Protein AF-A0A349N778-F1 (afdb_monomer_lite)

Radius of gyration: 25.89 Å; chains: 1; bounding box: 72×80×76 Å

pLDDT: mean 77.91, std 22.31, range [30.16, 98.62]

Sequence (216 aa):
PLQLATATAIVANKGIVVKPRMLAAIDGEPFQPQDPNPAGNVQIDNPEHWRYIEESMTMVVHRPYSQVFRDYGTAYEAIALADRDMSYKMAGKSGSAQVVSIAQDILQSEDIDVSDLNKDHALFVAYAPAQHPTIEPQIAVAVFVENGQHGSSVAGPVAKAVIDSYLLDILEIDFTALATDPDALLSEGSDRVRQADENSPSFVALNAEHEGHRHD

Foldseek 3Di:
DVVLLQVQVCLLVLQDGADDDPDQDDPPHGDDDPDRCPPDGDDDPDSCVSVVQLVVQLQLQDFDDDPDPPRGRVQPVQHCVVPVPPPATKGKDKDWAFDPDDDVVVPPDPPDPCPQSGQTKTWMKMWDRGPDPPDRTPGIDIFIGRSQRHNNNRRVVVVVVVCCVVCVVVVVPPVVCCVVDVCPCVVVVVVVVVVVVVPDDDDDDDDDDDDDDDDD

Secondary structure (DSSP, 8-state):
-HHHHHHHHHHHTTT------S--EETTEE---S-S-TT-----S-THHHHHHHHHHHHHHH----SSTT-S-TTTTTTTTT-TT-SS--EEEEEEE------GGGTT-TT--TTSTTPPEEEEEEEES-S-SS----EEEEEEETT---IIIIIHHHHHHHHHHHHHHHHHS-HHHHHH-TTHHHHHHHHHHHHHHTTS----------------

Structure (mmCIF, N/CA/C/O backbone):
data_AF-A0A349N778-F1
#
_entry.id   AF-A0A349N778-F1
#
loop_
_atom_site.group_PDB
_atom_site.id
_atom_site.type_symbol
_atom_site.label_atom_id
_atom_site.label_alt_id
_atom_site.label_comp_id
_atom_site.label_asym_id
_atom_site.label_entity_id
_atom_site.label_seq_id
_atom_site.pdbx_PDB_ins_code
_atom_site.Cartn_x
_atom_site.Cartn_y
_atom_site.Cartn_z
_atom_site.occupancy
_atom_site.B_iso_or_equiv
_atom_site.auth_seq_id
_atom_site.auth_comp_id
_atom_site.auth_asym_id
_atom_site.auth_atom_id
_atom_site.pdbx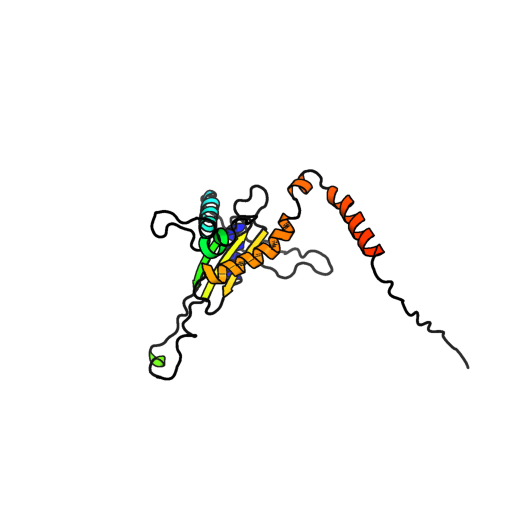_PDB_model_num
ATOM 1 N N . PRO A 1 1 ? 11.185 -4.120 8.788 1.00 88.31 1 PRO A N 1
ATOM 2 C CA . PRO A 1 1 ? 9.857 -4.057 8.114 1.00 88.31 1 PRO A CA 1
ATOM 3 C C . PRO A 1 1 ? 8.703 -3.545 9.005 1.00 88.31 1 PRO A C 1
ATOM 5 O O . PRO A 1 1 ? 7.856 -2.822 8.497 1.00 88.31 1 PRO A O 1
ATOM 8 N N . LEU A 1 2 ? 8.667 -3.843 10.316 1.00 93.81 2 LEU A N 1
ATOM 9 C CA . LEU A 1 2 ? 7.558 -3.429 11.203 1.00 93.81 2 LEU A CA 1
ATOM 10 C C . LEU A 1 2 ? 7.316 -1.907 11.250 1.00 93.81 2 LEU A C 1
ATOM 12 O O . LEU A 1 2 ? 6.174 -1.457 11.203 1.00 93.81 2 LEU A O 1
ATOM 16 N N . GLN A 1 3 ? 8.383 -1.105 11.305 1.00 93.75 3 GLN A N 1
ATOM 17 C CA . GLN A 1 3 ? 8.274 0.361 11.295 1.00 93.75 3 GLN A CA 1
ATOM 18 C C . GLN A 1 3 ? 7.653 0.891 9.995 1.00 93.75 3 GLN A C 1
ATOM 20 O O . GLN A 1 3 ? 6.863 1.826 10.043 1.00 93.75 3 GLN A O 1
ATOM 25 N N . LEU A 1 4 ? 7.957 0.266 8.851 1.00 95.19 4 LEU A N 1
ATOM 26 C CA . LEU A 1 4 ? 7.348 0.620 7.568 1.00 95.19 4 LEU A CA 1
ATOM 27 C C . LEU A 1 4 ? 5.856 0.298 7.570 1.00 95.19 4 LEU A C 1
ATOM 29 O O . LEU A 1 4 ? 5.067 1.179 7.264 1.00 95.19 4 LEU A O 1
ATOM 33 N N . ALA A 1 5 ? 5.469 -0.907 8.001 1.00 95.81 5 ALA A N 1
ATOM 34 C CA . ALA A 1 5 ? 4.056 -1.275 8.118 1.00 95.81 5 ALA A CA 1
ATOM 35 C C . ALA A 1 5 ? 3.298 -0.322 9.057 1.00 95.81 5 ALA A C 1
ATOM 37 O O . ALA A 1 5 ? 2.192 0.108 8.746 1.00 95.81 5 ALA A O 1
ATOM 38 N N . THR A 1 6 ? 3.926 0.077 10.167 1.00 95.25 6 THR A N 1
ATOM 39 C CA . THR A 1 6 ? 3.352 1.050 11.109 1.00 95.25 6 THR A CA 1
ATOM 40 C C . THR A 1 6 ? 3.173 2.420 10.455 1.00 95.25 6 THR A C 1
ATOM 42 O O . THR A 1 6 ? 2.102 3.009 10.554 1.00 95.25 6 THR A O 1
ATOM 45 N N . ALA A 1 7 ? 4.185 2.923 9.744 1.00 95.38 7 ALA A N 1
ATOM 46 C CA . ALA A 1 7 ? 4.085 4.186 9.018 1.00 95.38 7 ALA A CA 1
ATOM 47 C C . ALA A 1 7 ? 2.995 4.137 7.934 1.00 95.38 7 ALA A C 1
ATOM 49 O O . ALA A 1 7 ? 2.227 5.084 7.789 1.00 95.38 7 ALA A O 1
ATOM 50 N N . THR A 1 8 ? 2.882 3.022 7.211 1.00 97.31 8 THR A N 1
ATOM 51 C CA . THR A 1 8 ? 1.827 2.806 6.213 1.00 97.31 8 THR A CA 1
ATOM 52 C C . THR A 1 8 ? 0.441 2.783 6.849 1.00 97.31 8 THR A C 1
ATOM 54 O O . THR A 1 8 ? -0.463 3.415 6.313 1.00 97.31 8 THR A O 1
ATOM 57 N N . ALA A 1 9 ? 0.277 2.145 8.010 1.00 96.62 9 ALA A N 1
ATOM 58 C CA . ALA A 1 9 ? -0.976 2.166 8.763 1.00 96.62 9 ALA A CA 1
ATOM 59 C C . ALA A 1 9 ? -1.344 3.581 9.241 1.00 96.62 9 ALA A C 1
ATOM 61 O O . ALA A 1 9 ? -2.504 3.967 9.170 1.00 96.62 9 ALA A O 1
ATOM 62 N N . ILE A 1 10 ? -0.365 4.385 9.669 1.00 95.50 10 ILE A N 1
ATOM 63 C CA . ILE A 1 10 ? -0.590 5.788 10.055 1.00 95.50 10 ILE A CA 1
ATOM 64 C C . ILE A 1 10 ? -1.066 6.614 8.855 1.00 95.50 10 ILE A C 1
ATOM 66 O O . ILE A 1 10 ? -1.989 7.413 8.994 1.00 95.50 10 ILE A O 1
ATOM 70 N N . VAL A 1 11 ? -0.459 6.420 7.680 1.00 96.38 11 VAL A N 1
ATOM 71 C CA . VAL A 1 11 ? -0.893 7.083 6.439 1.00 96.38 11 VAL A CA 1
ATOM 72 C C . VAL A 1 11 ? -2.314 6.658 6.066 1.00 96.38 11 VAL A C 1
ATOM 74 O O . VAL A 1 11 ? -3.148 7.522 5.806 1.00 96.38 11 VAL A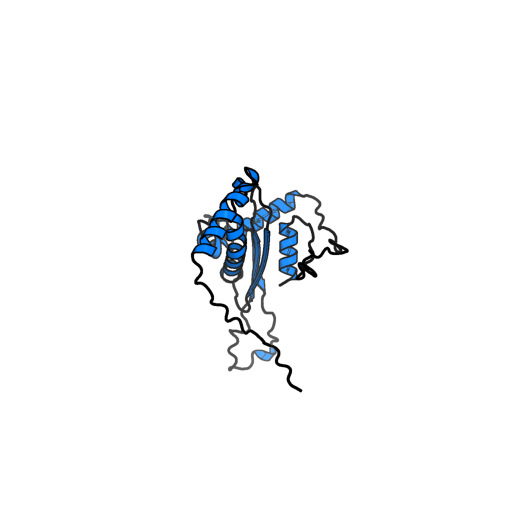 O 1
ATOM 77 N N . ALA A 1 12 ? -2.604 5.355 6.101 1.00 96.94 12 ALA A N 1
ATOM 78 C CA . ALA A 1 12 ? -3.935 4.811 5.837 1.00 96.94 12 ALA A CA 1
ATOM 79 C C . ALA A 1 12 ? -4.990 5.387 6.802 1.00 96.94 12 ALA A C 1
ATOM 81 O O . ALA A 1 12 ? -6.077 5.772 6.384 1.00 96.94 12 ALA A O 1
ATOM 82 N N . ASN A 1 13 ? -4.620 5.553 8.074 1.00 94.69 13 ASN A N 1
ATOM 83 C CA . ASN A 1 13 ? -5.464 6.113 9.128 1.00 94.69 13 ASN A CA 1
ATOM 84 C C . ASN A 1 13 ? -5.380 7.647 9.244 1.00 94.69 13 ASN A C 1
ATOM 86 O O . ASN A 1 13 ? -5.710 8.202 10.295 1.00 94.69 13 ASN A O 1
ATOM 90 N N . LYS A 1 14 ? -4.912 8.348 8.202 1.00 94.75 14 LYS A N 1
ATOM 91 C CA . LYS A 1 14 ? -4.894 9.823 8.124 1.00 94.75 14 LYS A CA 1
ATOM 92 C C . LYS A 1 14 ? -4.237 10.482 9.351 1.00 94.75 14 LYS A C 1
ATOM 94 O O . LYS A 1 14 ? -4.716 11.483 9.881 1.00 94.75 14 LYS A O 1
ATOM 99 N N . GLY A 1 15 ? -3.135 9.894 9.817 1.00 93.25 15 GLY A N 1
ATOM 100 C CA . GLY A 1 15 ? -2.325 10.396 10.927 1.00 93.25 15 GLY A CA 1
ATOM 101 C C . GLY A 1 15 ? -2.667 9.823 12.302 1.00 93.25 15 GLY A C 1
ATOM 102 O O . GLY A 1 15 ? -1.942 10.107 13.259 1.00 93.25 15 GLY A O 1
ATOM 103 N N . ILE A 1 16 ? -3.717 9.002 12.432 1.00 91.75 16 ILE A N 1
ATOM 104 C CA . ILE A 1 16 ? -4.034 8.332 13.700 1.00 91.75 16 ILE A CA 1
ATOM 105 C C . ILE A 1 16 ? -3.011 7.224 13.953 1.00 91.75 16 ILE A C 1
ATOM 107 O O . ILE A 1 16 ? -2.891 6.267 13.184 1.00 91.75 16 ILE A O 1
ATOM 111 N N . VAL A 1 17 ? -2.272 7.353 15.054 1.00 90.25 17 VAL A N 1
ATOM 112 C CA . VAL A 1 17 ? -1.240 6.385 15.422 1.00 90.25 17 VAL A CA 1
ATOM 113 C C . VAL A 1 17 ? -1.862 5.236 16.198 1.00 90.25 17 VAL A C 1
ATOM 115 O O . VAL A 1 17 ? -2.439 5.421 17.265 1.00 90.25 17 VAL A O 1
ATOM 118 N N . VAL A 1 18 ? -1.689 4.025 15.669 1.00 81.94 18 VAL A N 1
ATOM 119 C CA . VAL A 1 18 ? -2.032 2.778 16.354 1.00 81.94 18 VAL A CA 1
ATOM 120 C C . VAL A 1 18 ? -0.741 2.013 16.597 1.00 81.94 18 VAL A C 1
ATOM 122 O O . VAL A 1 18 ? -0.020 1.665 15.661 1.00 81.94 18 VAL A O 1
ATOM 125 N N . LYS A 1 19 ? -0.421 1.754 17.867 1.00 86.50 19 LYS A N 1
ATOM 126 C CA . LYS A 1 19 ? 0.769 0.976 18.218 1.00 86.50 19 LYS A CA 1
ATOM 127 C C . LYS A 1 19 ? 0.579 -0.480 17.763 1.00 86.50 19 LYS A C 1
ATOM 129 O O . LYS A 1 19 ? -0.416 -1.091 18.162 1.00 86.50 19 LYS A O 1
ATOM 134 N N . PRO A 1 20 ? 1.514 -1.066 16.990 1.00 90.19 20 PRO A N 1
ATOM 135 C CA . PRO A 1 20 ? 1.409 -2.462 16.579 1.00 90.19 20 PRO A CA 1
ATOM 136 C C . PRO A 1 20 ? 1.497 -3.387 17.798 1.00 90.19 20 PRO A C 1
ATOM 138 O O . PRO A 1 20 ? 2.333 -3.190 18.686 1.00 90.19 20 PRO A O 1
ATOM 141 N N . ARG A 1 21 ? 0.619 -4.393 17.851 1.00 89.75 21 ARG A N 1
ATOM 142 C CA . ARG A 1 21 ? 0.508 -5.361 18.951 1.00 89.75 21 ARG A CA 1
ATOM 143 C C . ARG A 1 21 ? 0.149 -6.734 18.391 1.00 89.75 21 ARG A C 1
ATOM 145 O O . ARG A 1 21 ? -0.679 -6.821 17.497 1.00 89.75 21 ARG A O 1
ATOM 152 N N . MET A 1 22 ? 0.746 -7.782 18.956 1.00 91.81 22 MET A N 1
ATOM 153 C CA . MET A 1 22 ? 0.381 -9.175 18.655 1.00 91.81 22 MET A CA 1
ATOM 154 C C . MET A 1 22 ? -0.715 -9.705 19.592 1.00 91.81 22 MET A C 1
ATOM 156 O O . MET A 1 22 ? -1.466 -10.598 19.222 1.00 91.81 22 MET A O 1
ATOM 160 N N . LEU A 1 23 ? -0.797 -9.172 20.816 1.00 92.19 23 LEU A N 1
ATOM 161 C CA . LEU A 1 23 ? -1.761 -9.610 21.823 1.00 92.19 23 LEU A CA 1
ATOM 162 C C . LEU A 1 23 ? -3.162 -9.076 21.499 1.00 92.19 23 LEU A C 1
ATOM 164 O O . LEU A 1 23 ? -3.378 -7.864 21.554 1.00 92.19 23 LEU A O 1
ATOM 168 N N . ALA A 1 24 ? -4.092 -9.988 21.211 1.00 90.56 24 ALA A N 1
ATOM 169 C CA . ALA A 1 24 ? -5.497 -9.671 20.959 1.00 90.56 24 ALA A CA 1
ATOM 170 C C . ALA A 1 24 ? -6.362 -9.748 22.230 1.00 90.56 24 ALA A C 1
ATOM 172 O O . ALA A 1 24 ? -7.139 -8.831 22.488 1.00 90.56 24 ALA A O 1
ATOM 173 N N . ALA A 1 25 ? -6.208 -10.803 23.038 1.00 94.12 25 ALA A N 1
ATOM 174 C CA . ALA A 1 25 ? -7.021 -11.051 24.229 1.00 94.12 25 ALA A CA 1
ATOM 175 C C . ALA A 1 25 ? -6.230 -11.775 25.331 1.00 94.12 25 ALA A C 1
ATOM 177 O O . ALA A 1 25 ? -5.269 -12.489 25.039 1.00 94.12 25 ALA A O 1
ATOM 178 N N . ILE A 1 26 ? -6.652 -11.599 26.584 1.00 93.94 26 ILE A N 1
ATOM 179 C CA . ILE A 1 26 ? -6.183 -12.357 27.754 1.00 93.94 26 ILE A CA 1
ATOM 180 C C . ILE A 1 26 ? -7.411 -13.052 28.341 1.00 93.94 26 ILE A C 1
ATOM 182 O O . ILE A 1 26 ? -8.402 -12.387 28.618 1.00 93.94 26 ILE A O 1
ATOM 186 N N . ASP A 1 27 ? -7.363 -14.378 28.484 1.00 93.56 27 ASP A N 1
ATOM 187 C CA . ASP A 1 27 ? -8.473 -15.187 29.014 1.00 93.56 27 ASP A CA 1
ATOM 188 C C . ASP A 1 27 ? -9.820 -14.965 28.292 1.00 93.56 27 ASP A C 1
ATOM 190 O O . ASP A 1 27 ? -10.887 -15.007 28.895 1.00 93.56 27 ASP A O 1
ATOM 194 N N . GLY A 1 28 ? -9.770 -14.724 26.977 1.00 92.50 28 GLY A N 1
ATOM 195 C CA . GLY A 1 28 ? -10.948 -14.457 26.141 1.00 92.50 28 GLY A CA 1
ATOM 196 C C . GLY A 1 28 ? -11.401 -12.993 26.121 1.00 92.50 28 GLY A C 1
ATOM 197 O O . GLY A 1 28 ? -12.178 -12.622 25.245 1.00 92.50 28 GLY A O 1
ATOM 198 N N . GLU A 1 29 ? -10.864 -12.143 26.996 1.00 92.88 29 GLU A N 1
ATOM 199 C CA . GLU A 1 29 ? -11.212 -10.723 27.061 1.00 92.88 29 GLU A CA 1
ATOM 200 C C . GLU A 1 29 ? -10.294 -9.871 26.169 1.00 92.88 29 GLU A C 1
ATOM 202 O O . GLU A 1 29 ? -9.063 -9.957 26.298 1.00 92.88 29 GLU A O 1
ATOM 207 N N . PRO A 1 30 ? -10.844 -9.025 25.272 1.00 92.62 30 PRO A N 1
ATOM 208 C CA . PRO A 1 30 ? -10.052 -8.152 24.412 1.00 92.62 30 PRO A CA 1
ATOM 209 C C . PRO A 1 30 ? -9.084 -7.269 25.202 1.00 92.62 30 PRO A C 1
ATOM 211 O O . PRO A 1 30 ? -9.460 -6.547 26.128 1.00 92.62 30 PRO A O 1
ATOM 214 N N . PHE A 1 31 ? -7.815 -7.282 24.802 1.00 89.81 31 PHE A N 1
ATOM 215 C CA . PHE A 1 31 ? -6.776 -6.537 25.496 1.00 89.81 31 PHE A CA 1
ATOM 216 C C . PHE A 1 31 ? -6.884 -5.028 25.229 1.00 89.81 31 PHE A C 1
ATOM 218 O O . PHE A 1 31 ? -6.574 -4.529 24.137 1.00 89.81 31 PHE A O 1
ATOM 225 N N . GLN A 1 32 ? -7.236 -4.275 26.271 1.00 86.31 32 GLN A N 1
ATOM 226 C CA . GLN A 1 32 ? -7.273 -2.816 26.237 1.00 86.31 32 GLN A CA 1
ATOM 227 C C . GLN A 1 32 ? -5.924 -2.228 26.685 1.00 86.31 32 GLN A C 1
ATOM 229 O O . GLN A 1 32 ? -5.476 -2.486 27.806 1.00 86.31 32 GLN A O 1
ATOM 234 N N . PRO A 1 33 ? -5.236 -1.442 25.836 1.00 82.19 33 PRO A N 1
ATOM 235 C CA . PRO A 1 33 ? -3.983 -0.809 26.220 1.00 82.19 33 PRO A CA 1
ATOM 236 C C . PRO A 1 33 ? -4.256 0.321 27.220 1.00 82.19 33 PRO A C 1
ATOM 238 O O . PRO A 1 33 ? -5.173 1.114 27.026 1.00 82.19 33 PRO A O 1
ATOM 241 N N . GLN A 1 34 ? -3.425 0.432 28.260 1.00 78.81 34 GLN A N 1
ATOM 242 C CA . GLN A 1 34 ? -3.539 1.523 29.239 1.00 78.81 34 GLN A CA 1
ATOM 243 C C . GLN A 1 34 ? -3.298 2.905 28.614 1.00 78.81 34 GLN A C 1
ATOM 245 O O . GLN A 1 34 ? -3.921 3.879 29.022 1.00 78.81 34 GLN A O 1
ATOM 250 N N . ASP A 1 35 ? -2.422 2.970 27.609 1.00 77.06 35 ASP A N 1
ATOM 251 C CA . ASP A 1 35 ? -2.222 4.142 26.762 1.00 77.06 35 ASP A CA 1
ATOM 252 C C . ASP A 1 35 ? -2.368 3.718 25.289 1.00 77.06 35 ASP A C 1
ATOM 254 O O . ASP A 1 35 ? -1.477 3.043 24.750 1.00 77.06 35 ASP A O 1
ATOM 258 N N . PRO A 1 36 ? -3.498 4.040 24.636 1.00 69.81 36 PRO A N 1
ATOM 259 C CA . PRO A 1 36 ? -3.722 3.679 23.244 1.00 69.81 36 PRO A CA 1
ATOM 260 C C . PRO A 1 36 ? -2.858 4.494 22.271 1.00 69.81 36 PRO A C 1
ATOM 262 O O . PRO A 1 36 ? -2.658 4.039 21.145 1.00 69.81 36 PRO A O 1
ATOM 265 N N . ASN A 1 37 ? -2.328 5.659 22.677 1.00 70.88 37 ASN A N 1
ATOM 266 C CA . ASN A 1 37 ? -1.610 6.571 21.785 1.00 70.88 37 ASN A CA 1
ATOM 267 C C . ASN A 1 37 ? -0.428 7.304 22.462 1.00 70.88 37 ASN A C 1
ATOM 269 O O . ASN A 1 37 ? -0.419 8.536 22.537 1.00 70.88 37 ASN A O 1
ATOM 273 N N . PRO A 1 38 ? 0.626 6.581 22.879 1.00 62.75 38 PRO A N 1
ATOM 274 C CA . PRO A 1 38 ? 1.756 7.174 23.598 1.00 62.75 38 PRO A CA 1
ATOM 275 C C . PRO A 1 38 ? 2.611 8.130 22.750 1.00 62.75 38 PRO A C 1
ATOM 277 O O . PRO A 1 38 ? 3.407 8.889 23.295 1.00 62.75 38 PRO A O 1
ATOM 280 N N . ALA A 1 39 ? 2.498 8.072 21.418 1.00 74.56 39 ALA A N 1
ATOM 281 C CA . ALA A 1 39 ? 3.287 8.891 20.495 1.00 74.56 39 ALA A CA 1
ATOM 282 C C . ALA A 1 39 ? 2.549 10.155 20.012 1.00 74.56 39 ALA A C 1
ATOM 284 O O . ALA A 1 39 ? 3.185 11.045 19.450 1.00 74.56 39 ALA A O 1
ATOM 285 N N . GLY A 1 40 ? 1.233 10.242 20.240 1.00 82.69 40 GLY A N 1
ATOM 286 C CA . GLY A 1 40 ? 0.372 11.278 19.676 1.00 82.69 40 GLY A CA 1
ATOM 287 C C . GLY A 1 40 ? 0.081 11.074 18.183 1.00 82.69 40 GLY A C 1
ATOM 288 O O . GLY A 1 40 ? 0.833 10.429 17.455 1.00 82.69 40 GLY A O 1
ATOM 289 N N . ASN A 1 41 ? -1.035 11.636 17.713 1.00 89.44 41 ASN A N 1
ATOM 290 C CA . ASN A 1 41 ? -1.392 11.605 16.291 1.00 89.44 41 ASN A CA 1
ATOM 291 C C . ASN A 1 41 ? -0.511 12.553 15.475 1.00 89.44 41 ASN A C 1
ATOM 293 O O . ASN A 1 41 ? -0.171 13.646 15.932 1.00 89.44 41 ASN A O 1
ATOM 297 N N . VAL A 1 42 ? -0.223 12.166 14.233 1.00 90.19 42 VAL A N 1
ATOM 298 C CA . VAL A 1 42 ? 0.455 13.029 13.264 1.00 90.19 42 VAL A CA 1
ATOM 299 C C . VAL A 1 42 ? -0.492 14.156 12.871 1.00 90.19 42 VAL A C 1
ATOM 301 O O . VAL A 1 42 ? -1.521 13.926 12.238 1.00 90.19 42 VAL A O 1
ATOM 304 N N . GLN A 1 43 ? -0.136 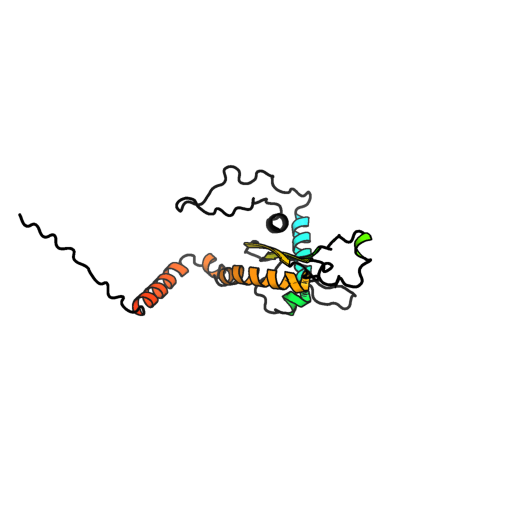15.377 13.259 1.00 89.19 43 GLN A N 1
ATOM 305 C CA . GLN A 1 43 ? -0.846 16.585 12.858 1.00 89.19 43 GLN A CA 1
ATOM 306 C C . GLN A 1 43 ? -0.257 17.112 11.555 1.00 89.19 43 GLN A C 1
ATOM 308 O O . GLN A 1 43 ? 0.962 17.143 11.382 1.00 89.19 43 GLN A O 1
ATOM 313 N N . ILE A 1 44 ? -1.132 17.539 10.653 1.00 89.94 44 ILE A N 1
ATOM 314 C CA . ILE A 1 44 ? -0.750 18.223 9.423 1.00 89.94 44 ILE A CA 1
ATOM 315 C C . ILE A 1 44 ? -1.526 19.531 9.317 1.00 89.94 44 ILE A C 1
ATOM 317 O O . ILE A 1 44 ? -2.690 19.596 9.706 1.00 89.94 44 ILE A O 1
ATOM 321 N N . ASP A 1 45 ? -0.892 20.559 8.758 1.00 91.75 45 ASP A N 1
ATOM 322 C CA . ASP A 1 45 ? -1.490 21.898 8.681 1.00 91.75 45 ASP A CA 1
ATOM 323 C C . ASP A 1 45 ? -2.710 21.953 7.748 1.00 91.75 45 ASP A C 1
ATOM 325 O O . ASP A 1 45 ? -3.608 22.771 7.933 1.00 91.75 45 ASP A O 1
ATOM 329 N N . ASN A 1 46 ? -2.748 21.076 6.738 1.00 93.69 46 ASN A N 1
ATOM 330 C CA . ASN A 1 46 ? -3.829 20.996 5.764 1.00 93.69 46 ASN A CA 1
ATOM 331 C C . ASN A 1 46 ? -4.309 19.544 5.592 1.00 93.69 46 ASN A C 1
ATOM 333 O O . ASN A 1 46 ? -3.600 18.757 4.958 1.00 93.69 46 ASN A O 1
ATOM 337 N N . PRO A 1 47 ? -5.516 19.192 6.077 1.00 90.19 47 PRO A N 1
ATOM 338 C CA . PRO A 1 47 ? -6.095 17.854 5.938 1.00 90.19 47 PRO A CA 1
ATOM 339 C C . PRO A 1 47 ? -6.132 17.314 4.499 1.00 90.19 47 PRO A C 1
ATOM 341 O O . PRO A 1 47 ? -6.038 16.103 4.303 1.00 90.19 47 PRO A O 1
ATOM 344 N N . GLU A 1 48 ? -6.188 18.189 3.487 1.00 94.12 48 GLU A N 1
ATOM 345 C CA . GLU A 1 48 ? -6.159 17.794 2.071 1.00 94.12 48 GLU A CA 1
ATOM 346 C C . GLU A 1 48 ? -4.874 17.057 1.671 1.00 94.12 48 GLU A C 1
ATOM 348 O O . GLU A 1 48 ? -4.879 16.308 0.694 1.00 94.12 48 GLU A O 1
ATOM 353 N N . HIS A 1 49 ? -3.765 17.209 2.407 1.00 96.19 49 HIS A N 1
ATOM 354 C CA . HIS A 1 49 ? -2.550 16.453 2.095 1.00 96.19 49 HIS A CA 1
ATOM 355 C C . HIS A 1 49 ? -2.754 14.943 2.240 1.00 96.19 49 HIS A C 1
ATOM 357 O O . HIS A 1 49 ? -2.157 14.195 1.469 1.00 96.19 49 HIS A O 1
ATOM 363 N N . TRP A 1 50 ? -3.633 14.480 3.137 1.00 95.56 50 TRP A N 1
ATOM 364 C CA . TRP A 1 50 ? -3.967 13.055 3.214 1.00 95.56 50 TRP A CA 1
ATOM 365 C C . TRP A 1 50 ? -4.598 12.553 1.920 1.00 95.56 50 TRP A C 1
ATOM 367 O O . TRP A 1 50 ? -4.195 11.510 1.409 1.00 95.56 50 TRP A O 1
ATOM 377 N N . ARG A 1 51 ? -5.512 13.341 1.341 1.00 95.50 51 ARG A N 1
ATOM 378 C CA . ARG A 1 51 ? -6.142 13.029 0.056 1.00 95.50 51 ARG A CA 1
ATOM 379 C C . ARG A 1 51 ? -5.104 12.953 -1.066 1.00 95.50 51 ARG A C 1
ATOM 381 O O . ARG A 1 51 ? -5.119 12.003 -1.841 1.00 95.50 51 ARG A O 1
ATOM 388 N N . TYR A 1 52 ? -4.171 13.908 -1.131 1.00 96.88 52 TYR A N 1
ATOM 389 C CA . TYR A 1 52 ? -3.096 13.892 -2.132 1.00 96.88 52 TYR A CA 1
ATOM 390 C C . TYR A 1 52 ? -2.148 12.697 -1.972 1.00 96.88 52 TYR A C 1
ATOM 392 O O . TYR A 1 52 ? -1.712 12.128 -2.975 1.00 96.88 52 TYR A O 1
ATOM 400 N N . ILE A 1 53 ? -1.821 12.310 -0.736 1.00 97.00 53 ILE A N 1
ATOM 401 C CA . ILE A 1 53 ? -0.977 11.142 -0.456 1.00 97.00 53 ILE A CA 1
ATOM 402 C C . ILE A 1 53 ? -1.688 9.863 -0.904 1.00 97.00 53 ILE A C 1
ATOM 404 O O . ILE A 1 53 ? -1.103 9.085 -1.657 1.00 97.00 53 ILE A O 1
ATOM 408 N N . GLU A 1 54 ? -2.948 9.674 -0.503 1.00 98.00 54 GLU A N 1
ATOM 409 C CA . GLU A 1 54 ? -3.759 8.521 -0.903 1.00 98.00 54 GLU A CA 1
ATOM 410 C C . GLU A 1 54 ? -3.887 8.427 -2.425 1.00 98.00 54 GLU A C 1
ATOM 412 O O . GLU A 1 54 ? -3.654 7.366 -3.006 1.00 98.00 54 GLU A O 1
ATOM 417 N N . GLU A 1 55 ? -4.204 9.539 -3.090 1.00 98.12 55 GLU A N 1
ATOM 418 C CA . GLU A 1 55 ? -4.308 9.606 -4.546 1.00 98.12 55 GLU A CA 1
ATOM 419 C C . GLU A 1 55 ? -2.977 9.237 -5.215 1.00 98.12 55 GLU A C 1
ATOM 421 O O . GLU A 1 55 ? -2.940 8.383 -6.102 1.00 98.12 55 GLU A O 1
ATOM 426 N N . SER A 1 56 ? -1.865 9.804 -4.742 1.00 97.88 56 SER A N 1
ATOM 427 C CA . SER A 1 56 ? -0.530 9.538 -5.288 1.00 97.88 56 SER A CA 1
ATOM 428 C C . SER A 1 56 ? -0.115 8.077 -5.119 1.00 97.88 56 SER A C 1
ATOM 430 O O . SER A 1 56 ? 0.392 7.464 -6.058 1.00 97.88 56 SER A O 1
ATOM 432 N N . MET A 1 57 ? -0.356 7.493 -3.945 1.00 98.50 57 MET A N 1
ATOM 433 C CA . MET A 1 57 ? -0.069 6.082 -3.679 1.00 98.50 57 MET A CA 1
ATOM 434 C C . MET A 1 57 ? -1.002 5.148 -4.458 1.00 98.50 57 MET A C 1
ATOM 436 O O . MET A 1 57 ? -0.575 4.095 -4.924 1.00 98.50 57 MET A O 1
ATOM 440 N N . THR A 1 58 ? -2.263 5.528 -4.660 1.00 98.56 58 THR A N 1
ATOM 441 C CA . THR A 1 58 ? -3.195 4.773 -5.511 1.00 98.56 58 THR A CA 1
ATOM 442 C C . THR A 1 58 ? -2.731 4.798 -6.967 1.00 98.56 58 THR A C 1
ATOM 444 O O . THR A 1 58 ? -2.722 3.764 -7.635 1.00 98.56 58 THR A O 1
ATOM 447 N N . MET A 1 59 ? -2.252 5.945 -7.460 1.00 98.25 59 MET A N 1
ATOM 448 C CA . MET A 1 59 ? -1.713 6.073 -8.818 1.00 98.25 59 MET A CA 1
ATOM 449 C C . MET A 1 59 ? -0.476 5.205 -9.064 1.00 98.25 59 MET A C 1
ATOM 451 O O . MET A 1 59 ? -0.292 4.740 -10.185 1.00 98.25 59 MET A O 1
ATOM 455 N N . VAL A 1 60 ? 0.349 4.922 -8.051 1.00 98.12 60 VAL A N 1
ATOM 456 C CA . VAL A 1 60 ? 1.473 3.976 -8.194 1.00 98.12 60 VAL A CA 1
ATOM 457 C C . VAL A 1 60 ? 0.996 2.605 -8.680 1.00 98.12 60 VAL A C 1
ATOM 459 O O . VAL A 1 60 ? 1.704 1.956 -9.451 1.00 98.12 60 VAL A O 1
ATOM 462 N N . VAL A 1 61 ? -0.190 2.179 -8.248 1.00 98.38 61 VAL A N 1
ATOM 463 C CA . VAL A 1 61 ? -0.757 0.865 -8.564 1.00 98.38 61 VAL A CA 1
ATOM 464 C C . VAL A 1 61 ? -1.709 0.923 -9.754 1.00 98.38 61 VAL A C 1
ATOM 466 O O . VAL A 1 61 ? -1.721 0.004 -10.557 1.00 98.38 61 VAL A O 1
ATOM 469 N N . HIS A 1 62 ? -2.491 1.992 -9.896 1.00 98.00 62 HIS A N 1
ATOM 470 C CA . HIS A 1 62 ? -3.640 2.008 -10.812 1.00 98.00 62 HIS A CA 1
ATOM 471 C C . HIS A 1 62 ? -3.475 2.910 -12.032 1.00 98.00 62 HIS A C 1
ATOM 473 O O . HIS A 1 62 ? -4.325 2.887 -12.918 1.00 98.00 62 HIS A O 1
ATOM 479 N N . ARG A 1 63 ? -2.415 3.724 -12.111 1.00 97.62 63 ARG A N 1
ATOM 480 C CA . ARG A 1 63 ? -2.249 4.654 -13.233 1.00 97.62 63 ARG A CA 1
ATOM 481 C C . ARG A 1 63 ? -1.772 3.914 -14.492 1.00 97.62 63 ARG A C 1
ATOM 483 O O . ARG A 1 63 ? -0.639 3.427 -14.486 1.00 97.62 63 ARG A O 1
ATOM 490 N N . PRO A 1 64 ? -2.578 3.871 -15.569 1.00 97.25 64 PRO A N 1
ATOM 491 C CA . PRO A 1 64 ? -2.227 3.147 -16.783 1.00 97.25 64 PRO A CA 1
ATOM 492 C C . PRO A 1 64 ? -1.130 3.851 -17.582 1.00 97.25 64 PRO A C 1
ATOM 494 O O . PRO A 1 64 ? -0.799 5.009 -17.322 1.00 97.25 64 PRO A O 1
ATOM 497 N N . TYR A 1 65 ? -0.597 3.160 -18.591 1.00 96.44 65 TYR A N 1
ATOM 498 C CA . TYR A 1 65 ? 0.295 3.774 -19.572 1.00 96.44 65 TYR A CA 1
ATOM 499 C C . TYR A 1 65 ? -0.376 4.946 -20.289 1.00 96.44 65 TYR A C 1
ATOM 501 O O . TYR A 1 65 ? -1.546 4.878 -20.671 1.00 96.44 65 TYR A O 1
ATOM 509 N N . SER A 1 66 ? 0.402 5.999 -20.519 1.00 95.38 66 SER A N 1
ATOM 510 C CA . SER A 1 66 ? 0.014 7.140 -21.340 1.00 95.38 66 SER A CA 1
ATOM 511 C C . SER A 1 66 ? 1.011 7.331 -22.490 1.00 95.38 66 SER A C 1
ATOM 513 O O . SER A 1 66 ? 2.013 6.623 -22.602 1.00 95.38 66 SER A O 1
ATOM 515 N N . GLN A 1 67 ? 0.727 8.283 -23.381 1.00 94.50 67 GLN A N 1
ATOM 516 C CA . GLN A 1 67 ? 1.643 8.650 -24.468 1.00 94.50 67 GLN A CA 1
ATOM 517 C C . GLN A 1 67 ? 2.853 9.459 -23.969 1.00 94.50 67 GLN A C 1
ATOM 519 O O . GLN A 1 67 ? 3.788 9.707 -24.729 1.00 94.50 67 GLN A O 1
ATOM 524 N N . VAL A 1 68 ? 2.841 9.886 -22.704 1.00 94.50 68 VAL A N 1
ATOM 525 C CA . VAL A 1 68 ? 3.931 10.634 -22.083 1.00 94.50 68 VAL A CA 1
ATOM 526 C C . VAL A 1 68 ? 4.942 9.649 -21.488 1.00 94.50 68 VAL A C 1
ATOM 528 O O . VAL A 1 68 ? 4.598 8.658 -20.844 1.00 94.50 68 VAL A O 1
ATOM 531 N N . PHE A 1 69 ? 6.228 9.904 -21.721 1.00 88.75 69 PHE A N 1
ATOM 532 C CA . PHE A 1 69 ? 7.301 9.032 -21.248 1.00 88.75 69 PHE A CA 1
ATOM 533 C C . PHE A 1 69 ? 7.301 8.912 -19.715 1.00 88.75 69 PHE A C 1
ATOM 535 O O . PHE A 1 69 ? 7.305 9.923 -19.016 1.00 88.75 69 PHE A O 1
ATOM 542 N N . ARG A 1 70 ? 7.349 7.668 -19.204 1.00 84.44 70 ARG A N 1
ATOM 543 C CA . ARG A 1 70 ? 7.334 7.328 -17.761 1.00 84.44 70 ARG A CA 1
ATOM 544 C C . ARG A 1 70 ? 6.116 7.842 -16.989 1.00 84.44 70 ARG A C 1
ATOM 546 O O . ARG A 1 70 ? 6.166 8.014 -15.774 1.00 84.44 70 ARG A O 1
ATOM 553 N N . ASP A 1 71 ? 5.010 8.036 -17.689 1.00 92.50 71 ASP A N 1
ATOM 554 C CA . ASP A 1 71 ? 3.790 8.599 -17.133 1.00 92.50 71 ASP A CA 1
ATOM 555 C C . ASP A 1 71 ? 2.766 7.509 -16.781 1.00 92.50 71 ASP A C 1
ATOM 557 O O . ASP A 1 71 ? 1.684 7.427 -17.352 1.00 92.50 71 ASP A O 1
ATOM 561 N N . TYR A 1 72 ? 3.149 6.620 -15.865 1.00 94.94 72 TYR A N 1
ATOM 562 C CA . TYR A 1 72 ? 2.335 5.489 -15.415 1.00 94.94 72 TYR A CA 1
ATOM 563 C C . TYR A 1 72 ? 2.720 5.067 -13.994 1.00 94.94 72 TYR A C 1
ATOM 565 O O . TYR A 1 72 ? 3.740 5.500 -13.453 1.00 94.94 72 TYR A O 1
ATOM 573 N N . GLY A 1 73 ? 1.887 4.239 -13.368 1.00 97.12 73 GLY A N 1
ATOM 574 C CA . GLY A 1 73 ? 2.135 3.720 -12.029 1.00 97.12 73 GLY A CA 1
ATOM 575 C C . GLY A 1 73 ? 3.261 2.692 -12.039 1.00 97.12 73 GLY A C 1
ATOM 576 O O . GLY A 1 73 ? 3.226 1.739 -12.812 1.00 97.12 73 GLY A O 1
ATOM 577 N N . THR A 1 74 ? 4.261 2.829 -11.166 1.00 96.31 74 THR A N 1
ATOM 578 C CA . THR A 1 74 ? 5.407 1.902 -11.159 1.00 96.31 74 THR A CA 1
ATOM 579 C C . THR A 1 74 ? 5.025 0.458 -10.842 1.00 96.31 74 THR A C 1
ATOM 581 O O . THR A 1 74 ? 5.825 -0.427 -11.125 1.00 96.31 74 THR A O 1
ATOM 584 N N . ALA A 1 75 ? 3.866 0.208 -10.230 1.00 97.06 75 ALA A N 1
ATOM 585 C CA . ALA A 1 75 ? 3.330 -1.124 -9.949 1.00 97.06 75 ALA A CA 1
ATOM 586 C C . ALA A 1 75 ? 2.128 -1.492 -10.834 1.00 97.06 75 ALA A C 1
ATOM 588 O O . ALA A 1 75 ? 1.585 -2.582 -10.682 1.00 97.06 75 ALA A O 1
ATOM 589 N N . TYR A 1 76 ? 1.741 -0.620 -11.772 1.00 97.69 76 TYR A N 1
ATOM 590 C CA . TYR A 1 76 ? 0.590 -0.828 -12.649 1.00 97.69 76 TYR A CA 1
ATOM 591 C C . TYR A 1 76 ? 0.659 -2.151 -13.403 1.00 97.69 76 TYR A C 1
ATOM 593 O O . TYR A 1 76 ? -0.268 -2.950 -13.327 1.00 97.69 76 TYR A O 1
ATOM 601 N N . GLU A 1 77 ? 1.782 -2.411 -14.068 1.00 96.69 77 GLU A N 1
ATOM 602 C CA . GLU A 1 77 ? 1.966 -3.613 -14.882 1.00 96.69 77 GLU A CA 1
ATOM 603 C C . GLU A 1 77 ? 1.841 -4.906 -14.066 1.00 96.69 77 GLU A C 1
ATOM 605 O O . GLU A 1 77 ? 1.162 -5.841 -14.475 1.00 96.69 77 GLU A O 1
ATOM 610 N N . ALA A 1 78 ? 2.467 -4.935 -12.888 1.00 96.94 78 ALA A N 1
ATOM 611 C CA . ALA A 1 78 ? 2.549 -6.125 -12.049 1.00 96.94 78 ALA A CA 1
ATOM 612 C C . ALA A 1 78 ? 1.293 -6.375 -11.198 1.00 96.94 78 ALA A C 1
ATOM 614 O O . ALA A 1 78 ? 1.150 -7.463 -10.648 1.00 96.94 78 ALA A O 1
ATOM 615 N N . ILE A 1 79 ? 0.420 -5.371 -11.047 1.00 97.75 79 ILE A N 1
ATOM 616 C CA . ILE A 1 79 ? -0.762 -5.436 -10.180 1.00 97.75 79 ILE A CA 1
ATOM 617 C C . ILE A 1 79 ? -2.036 -5.169 -10.988 1.00 97.75 79 ILE A C 1
ATOM 619 O O . ILE A 1 79 ? -2.695 -6.118 -11.394 1.00 97.75 79 ILE A O 1
ATOM 623 N N . ALA A 1 80 ? -2.382 -3.907 -11.257 1.00 97.31 80 ALA A N 1
ATOM 624 C CA . ALA A 1 80 ? -3.694 -3.559 -11.816 1.00 97.31 80 ALA A CA 1
ATOM 625 C C . ALA A 1 80 ? -3.867 -3.974 -13.288 1.00 97.31 80 ALA A C 1
ATOM 627 O O . ALA A 1 80 ? -4.981 -4.190 -13.754 1.00 97.31 80 ALA A O 1
ATOM 628 N N . LEU A 1 81 ? -2.777 -4.075 -14.052 1.00 97.31 81 LEU A N 1
ATOM 629 C CA . LEU A 1 81 ? -2.829 -4.608 -15.413 1.00 97.31 81 LEU A CA 1
ATOM 630 C C . LEU A 1 81 ? -2.908 -6.139 -15.423 1.00 97.31 81 LEU A C 1
ATOM 632 O O . LEU A 1 81 ? -3.561 -6.693 -16.310 1.00 97.31 81 LEU A O 1
ATOM 636 N N . ALA A 1 82 ? -2.233 -6.792 -14.470 1.00 97.19 82 ALA A N 1
ATOM 637 C CA . ALA A 1 82 ? -2.224 -8.244 -14.305 1.00 97.19 82 ALA A CA 1
ATOM 638 C C . ALA A 1 82 ? -3.565 -8.777 -13.774 1.00 97.19 82 ALA A C 1
ATOM 640 O O . ALA A 1 82 ? -3.966 -9.878 -14.141 1.00 97.19 82 ALA A O 1
ATOM 641 N N . ASP A 1 83 ? -4.269 -7.978 -12.972 1.00 95.50 83 ASP A N 1
ATOM 642 C CA . ASP A 1 83 ? -5.608 -8.253 -12.458 1.00 95.50 83 ASP A CA 1
ATOM 643 C C . ASP A 1 83 ? -6.527 -7.052 -12.726 1.00 95.50 83 ASP A C 1
ATOM 645 O O . ASP A 1 83 ? -6.622 -6.109 -11.938 1.00 95.50 83 ASP A O 1
ATOM 649 N N . ARG A 1 84 ? -7.173 -7.067 -13.895 1.00 90.38 84 ARG A N 1
ATOM 650 C CA . ARG A 1 84 ? -8.023 -5.959 -14.362 1.00 90.38 84 ARG A CA 1
ATOM 651 C C . ARG A 1 84 ? -9.368 -5.883 -13.649 1.00 90.38 84 ARG A C 1
ATOM 653 O O . ARG A 1 84 ? -9.998 -4.828 -13.694 1.00 90.38 84 ARG A O 1
ATOM 660 N N . ASP A 1 85 ? -9.774 -6.975 -13.011 1.00 89.19 85 ASP A N 1
ATOM 661 C CA . ASP A 1 85 ? -11.073 -7.128 -12.360 1.00 89.19 85 ASP A CA 1
ATOM 662 C C . ASP A 1 85 ? -10.955 -7.009 -10.828 1.00 89.19 85 ASP A C 1
ATOM 664 O O . ASP A 1 85 ? -11.862 -7.413 -10.100 1.00 89.19 85 ASP A O 1
ATOM 668 N N . MET A 1 86 ? -9.850 -6.425 -10.330 1.00 90.06 86 MET A N 1
ATOM 669 C CA . MET A 1 86 ? -9.623 -6.157 -8.905 1.00 90.06 86 MET A CA 1
ATOM 670 C C . MET A 1 86 ? -10.859 -5.529 -8.246 1.00 90.06 86 MET A C 1
ATOM 672 O O . MET A 1 86 ? -11.267 -4.415 -8.581 1.00 90.06 86 MET A O 1
ATOM 676 N N . SER A 1 87 ? -11.410 -6.214 -7.240 1.00 90.88 87 SER A N 1
ATOM 677 C CA . SER A 1 87 ? -12.652 -5.817 -6.557 1.00 90.88 87 SER A CA 1
ATOM 678 C C . SER A 1 87 ? -12.511 -4.577 -5.664 1.00 90.88 87 SER A C 1
ATOM 680 O O . SER A 1 87 ? -13.502 -4.022 -5.201 1.00 90.88 87 SER A O 1
ATOM 682 N N . TYR A 1 88 ? -11.282 -4.129 -5.411 1.00 94.31 88 TYR A N 1
ATOM 683 C CA . TYR A 1 88 ? -10.972 -2.963 -4.591 1.00 94.31 88 TYR A CA 1
ATOM 684 C C . TYR A 1 88 ? -9.760 -2.217 -5.157 1.00 94.31 88 TYR A C 1
ATOM 686 O O . TYR A 1 88 ? -8.916 -2.782 -5.852 1.00 94.31 88 TYR A O 1
ATOM 694 N N . LYS A 1 89 ? -9.627 -0.929 -4.821 1.00 97.06 89 LYS A N 1
ATOM 695 C CA . LYS A 1 89 ? -8.381 -0.191 -5.058 1.00 97.06 89 LYS A CA 1
ATOM 696 C C . LYS A 1 89 ? -7.441 -0.358 -3.876 1.00 97.06 89 LYS A C 1
ATOM 698 O O . LYS A 1 89 ? -7.868 -0.412 -2.727 1.00 97.06 89 LYS A O 1
ATOM 703 N N . MET A 1 90 ? -6.147 -0.354 -4.160 1.00 98.00 90 MET A N 1
ATOM 704 C CA . MET A 1 90 ? -5.093 -0.334 -3.151 1.00 98.00 90 MET A CA 1
ATOM 705 C C . MET A 1 90 ? -4.160 0.841 -3.409 1.00 98.00 90 MET A C 1
ATOM 707 O O . MET A 1 90 ? -3.889 1.195 -4.560 1.00 98.00 90 MET A O 1
ATOM 711 N N . ALA A 1 91 ? -3.655 1.418 -2.330 1.00 98.62 91 ALA A N 1
ATOM 712 C CA . ALA A 1 91 ? -2.635 2.447 -2.353 1.00 98.62 91 ALA A CA 1
ATOM 713 C C . ALA A 1 91 ? -1.295 1.797 -2.018 1.00 98.62 91 ALA A C 1
ATOM 715 O O . ALA A 1 91 ? -1.202 1.035 -1.057 1.00 98.62 91 ALA A O 1
ATOM 716 N N . GLY A 1 92 ? -0.249 2.079 -2.793 1.00 98.00 92 GLY A N 1
ATOM 717 C CA . GLY A 1 92 ? 1.052 1.460 -2.577 1.00 98.00 92 GLY A CA 1
ATOM 718 C C . GLY A 1 92 ? 2.232 2.337 -2.955 1.00 98.00 92 GLY A C 1
ATOM 719 O O . GLY A 1 92 ? 2.101 3.376 -3.599 1.00 98.00 92 GLY A O 1
ATOM 720 N N . LYS A 1 93 ? 3.423 1.908 -2.544 1.00 97.50 93 LYS A N 1
ATOM 721 C CA . LYS A 1 93 ? 4.681 2.522 -2.957 1.00 97.50 93 LYS A CA 1
ATOM 722 C C . LYS A 1 93 ? 5.782 1.476 -3.034 1.00 97.50 93 LYS A C 1
ATOM 724 O O . LYS A 1 93 ? 6.031 0.749 -2.075 1.00 97.50 93 LYS A O 1
ATOM 729 N N . SER A 1 94 ? 6.485 1.458 -4.164 1.00 91.81 94 SER A N 1
ATOM 730 C CA . SER A 1 94 ? 7.698 0.661 -4.322 1.00 91.81 94 SER A CA 1
ATOM 731 C C . SER A 1 94 ? 8.926 1.365 -3.746 1.00 91.81 94 SER A C 1
ATOM 733 O O . SER A 1 94 ? 9.051 2.595 -3.809 1.00 91.81 94 SER A O 1
ATOM 735 N N . GLY A 1 95 ? 9.842 0.567 -3.213 1.00 81.50 95 GLY A N 1
ATOM 736 C CA . GLY A 1 95 ? 11.199 0.951 -2.855 1.00 81.50 95 GLY A CA 1
ATOM 737 C C . GLY A 1 95 ? 12.199 -0.099 -3.338 1.00 81.50 95 GLY A C 1
ATOM 738 O O . GLY A 1 95 ? 11.847 -1.257 -3.562 1.00 81.50 95 GLY A O 1
ATOM 739 N N . SER A 1 96 ? 13.449 0.318 -3.487 1.00 68.88 96 SER A N 1
ATOM 740 C CA . SER A 1 96 ? 14.608 -0.559 -3.644 1.00 68.88 96 SER A CA 1
ATOM 741 C C . SER A 1 96 ? 15.565 -0.233 -2.501 1.00 68.88 96 SER A C 1
ATOM 743 O O . SER A 1 96 ? 15.908 0.934 -2.303 1.00 68.88 96 SER A O 1
ATOM 745 N N . ALA A 1 97 ? 15.946 -1.227 -1.700 1.00 59.81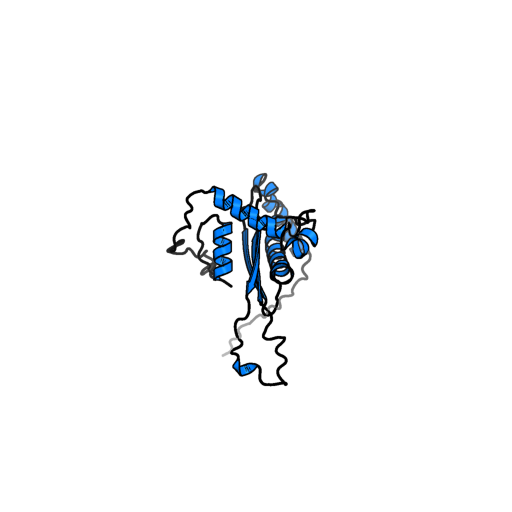 97 ALA A N 1
ATOM 746 C CA . ALA A 1 97 ? 16.984 -1.036 -0.691 1.00 59.81 97 ALA A CA 1
ATOM 747 C C . ALA A 1 97 ? 18.302 -1.528 -1.285 1.00 59.81 97 ALA A C 1
ATOM 749 O O . ALA A 1 97 ? 18.494 -2.730 -1.454 1.00 59.81 97 ALA A O 1
ATOM 750 N N . GLN A 1 98 ? 19.174 -0.591 -1.650 1.00 65.81 98 GLN A N 1
ATOM 751 C CA . GLN A 1 98 ? 20.474 -0.925 -2.213 1.00 65.81 98 GLN A CA 1
ATOM 752 C C . GLN A 1 98 ? 21.370 -1.530 -1.131 1.00 65.81 98 GLN A C 1
ATOM 754 O O . GLN A 1 98 ? 21.505 -0.961 -0.043 1.00 65.81 98 GLN A O 1
ATOM 759 N N . VAL A 1 99 ? 21.993 -2.671 -1.423 1.00 53.09 99 VAL A N 1
ATOM 760 C CA . VAL A 1 99 ? 22.985 -3.270 -0.524 1.00 53.09 99 VAL A CA 1
ATOM 761 C C . VAL A 1 99 ? 24.256 -2.428 -0.613 1.00 53.09 99 VAL A C 1
ATOM 763 O O . VAL A 1 99 ? 25.010 -2.500 -1.580 1.00 53.09 99 VAL A O 1
ATOM 766 N N . VAL A 1 100 ? 24.496 -1.575 0.383 1.00 50.00 100 VAL A N 1
ATOM 767 C CA . VAL A 1 100 ? 25.767 -0.852 0.502 1.00 50.00 100 VAL A CA 1
ATOM 768 C C . VAL A 1 100 ? 26.747 -1.750 1.247 1.00 50.00 100 VAL A C 1
ATOM 770 O O . VAL A 1 100 ? 26.746 -1.770 2.473 1.00 50.00 100 VAL A O 1
ATOM 773 N N . SER A 1 101 ? 27.573 -2.518 0.535 1.00 38.69 101 SER A N 1
ATOM 774 C CA . SER A 1 101 ? 28.879 -2.958 1.052 1.00 38.69 101 SER A CA 1
ATOM 775 C C . SER A 1 101 ? 29.717 -3.674 -0.006 1.00 38.69 101 SER A C 1
ATOM 777 O O . SER A 1 101 ? 29.667 -4.887 -0.133 1.00 38.69 101 SER A O 1
ATOM 779 N N . ILE A 1 102 ? 30.599 -2.928 -0.674 1.00 45.69 102 ILE A N 1
ATOM 780 C CA . ILE A 1 102 ? 31.940 -3.446 -0.967 1.00 45.69 102 ILE A CA 1
ATOM 781 C C . ILE A 1 102 ? 32.943 -2.365 -0.557 1.00 45.69 102 ILE A C 1
ATOM 783 O O . ILE A 1 102 ? 33.084 -1.334 -1.217 1.00 45.69 102 ILE A O 1
ATOM 787 N N . ALA A 1 103 ? 33.629 -2.603 0.565 1.00 51.00 103 ALA A N 1
ATOM 788 C CA . ALA A 1 103 ? 34.937 -2.010 0.800 1.00 51.00 103 ALA A CA 1
ATOM 789 C C . ALA A 1 103 ? 35.841 -2.466 -0.353 1.00 51.00 103 ALA A C 1
ATOM 791 O O . ALA A 1 103 ? 35.869 -3.655 -0.670 1.00 51.00 103 ALA A O 1
ATOM 792 N N . GLN A 1 104 ? 36.537 -1.525 -0.991 1.00 49.34 104 GLN A N 1
ATOM 793 C CA . GLN A 1 104 ? 37.346 -1.731 -2.204 1.00 49.34 104 GLN A CA 1
ATOM 794 C C . GLN A 1 104 ? 38.385 -2.874 -2.097 1.00 49.34 104 GLN A C 1
ATOM 796 O O . GLN A 1 104 ? 38.918 -3.302 -3.115 1.00 49.34 104 GLN A O 1
ATOM 801 N N . ASP A 1 105 ? 38.619 -3.409 -0.897 1.00 51.22 105 ASP A N 1
ATOM 802 C CA . ASP A 1 105 ? 39.576 -4.475 -0.599 1.00 51.22 105 ASP A CA 1
ATOM 803 C C . ASP A 1 105 ? 39.095 -5.899 -0.966 1.00 51.22 105 ASP A C 1
ATOM 805 O O . ASP A 1 105 ? 39.920 -6.802 -1.063 1.00 51.22 105 ASP A O 1
ATOM 809 N N . ILE A 1 106 ? 37.793 -6.132 -1.209 1.00 51.62 106 ILE A N 1
ATOM 810 C CA . ILE A 1 106 ? 37.252 -7.477 -1.545 1.00 51.62 106 ILE A CA 1
ATOM 811 C C . ILE A 1 106 ? 37.287 -7.763 -3.065 1.00 51.62 106 ILE A C 1
ATOM 813 O O . ILE A 1 106 ? 37.136 -8.900 -3.500 1.00 51.62 106 ILE A O 1
ATOM 817 N N . LEU A 1 107 ? 37.557 -6.755 -3.902 1.00 49.78 107 LEU A N 1
ATOM 818 C CA . LEU A 1 107 ? 37.534 -6.872 -5.371 1.00 49.78 107 LEU A CA 1
ATOM 819 C C . LEU A 1 107 ? 38.785 -7.536 -5.989 1.00 49.78 107 LEU A C 1
ATOM 821 O O . LEU A 1 107 ? 38.903 -7.565 -7.210 1.00 49.78 107 LEU A O 1
ATOM 825 N N . GLN A 1 108 ? 39.728 -8.046 -5.188 1.00 51.03 108 GLN A N 1
ATOM 826 C CA . GLN A 1 108 ? 40.995 -8.613 -5.689 1.00 51.03 108 GLN A CA 1
ATOM 827 C C . GLN A 1 108 ? 41.015 -10.141 -5.869 1.00 51.03 108 GLN A C 1
ATOM 829 O O . GLN A 1 108 ? 42.037 -10.678 -6.290 1.00 51.03 108 GLN A O 1
ATOM 834 N N . SER A 1 109 ? 39.930 -10.861 -5.583 1.00 52.19 109 SER A N 1
ATOM 835 C CA . SER A 1 109 ? 39.867 -12.314 -5.799 1.00 52.19 109 SER A CA 1
ATOM 836 C C . SER A 1 109 ? 39.039 -12.660 -7.035 1.00 52.19 109 SER A C 1
ATOM 838 O O . SER A 1 109 ? 37.845 -12.373 -7.072 1.00 52.19 109 SER A O 1
ATOM 840 N N . GLU A 1 110 ? 39.656 -13.331 -8.009 1.00 55.66 110 GLU A N 1
ATOM 841 C CA . GLU A 1 110 ? 39.034 -13.766 -9.273 1.00 55.66 110 GLU A CA 1
ATOM 842 C C . GLU A 1 110 ? 37.987 -14.896 -9.101 1.00 55.66 110 GLU A C 1
ATOM 844 O O . GLU A 1 110 ? 37.336 -15.271 -10.072 1.00 55.66 110 GLU A O 1
ATOM 849 N N . ASP A 1 111 ? 37.777 -15.388 -7.870 1.00 54.81 111 ASP A N 1
ATOM 850 C CA . ASP A 1 111 ? 36.956 -16.570 -7.543 1.00 54.81 111 ASP A CA 1
ATOM 851 C C . ASP A 1 111 ? 35.646 -16.276 -6.774 1.00 54.81 111 ASP A C 1
ATOM 853 O O . ASP A 1 111 ? 34.964 -17.206 -6.340 1.00 54.81 111 ASP A O 1
ATOM 857 N N . ILE A 1 112 ? 35.257 -15.011 -6.571 1.00 50.91 112 ILE A N 1
ATOM 858 C CA . ILE A 1 112 ? 33.970 -14.692 -5.924 1.00 50.91 112 ILE A CA 1
ATOM 859 C C . ILE A 1 112 ? 32.929 -14.385 -7.003 1.00 50.91 112 ILE A C 1
ATOM 861 O O . ILE A 1 112 ? 33.049 -13.391 -7.715 1.00 50.91 112 ILE A O 1
ATOM 865 N N . ASP A 1 113 ? 31.871 -15.197 -7.092 1.00 51.88 113 ASP A N 1
ATOM 866 C CA . ASP A 1 113 ? 30.660 -14.842 -7.841 1.00 51.88 113 ASP A CA 1
ATOM 867 C C . ASP A 1 113 ? 29.924 -13.725 -7.082 1.00 51.88 113 ASP A C 1
ATOM 869 O O . ASP A 1 113 ? 29.043 -13.941 -6.249 1.00 51.88 113 ASP A O 1
ATOM 873 N N . VAL A 1 114 ? 30.368 -12.489 -7.317 1.00 49.34 114 VAL A N 1
ATOM 874 C CA . VAL A 1 114 ? 29.902 -11.271 -6.636 1.00 49.34 114 VAL A CA 1
ATOM 875 C C . VAL A 1 114 ? 28.455 -10.906 -7.022 1.00 49.34 114 VAL A C 1
ATOM 877 O O . VAL A 1 114 ? 27.948 -9.860 -6.619 1.00 49.34 114 VAL A O 1
ATOM 880 N N . SER A 1 115 ? 27.773 -11.708 -7.844 1.00 53.62 115 SER A N 1
ATOM 881 C CA . SER A 1 115 ? 26.483 -11.338 -8.431 1.00 53.62 115 SER A CA 1
ATOM 882 C C . SER A 1 115 ? 25.298 -11.465 -7.463 1.00 53.62 115 SER A C 1
ATOM 884 O O . SER A 1 115 ? 24.364 -10.666 -7.550 1.00 53.62 115 SER A O 1
ATOM 886 N N . ASP A 1 116 ? 25.339 -12.400 -6.509 1.00 50.25 116 ASP A N 1
ATOM 887 C CA . ASP A 1 116 ? 24.220 -12.658 -5.589 1.00 50.25 116 ASP A CA 1
ATOM 888 C C . ASP A 1 116 ? 24.221 -11.768 -4.338 1.00 50.25 116 ASP A C 1
ATOM 890 O O . ASP A 1 116 ? 23.153 -11.413 -3.842 1.00 50.25 116 ASP A O 1
ATOM 894 N N . LEU A 1 117 ? 25.395 -11.333 -3.866 1.00 50.84 117 LEU A N 1
ATOM 895 C CA . LEU A 1 117 ? 25.533 -10.448 -2.695 1.00 50.84 117 LEU A CA 1
ATOM 896 C C . LEU A 1 117 ? 25.238 -8.967 -3.004 1.00 50.84 117 LEU A C 1
ATOM 898 O O . LEU A 1 117 ? 25.118 -8.158 -2.089 1.00 50.84 117 LEU A O 1
ATOM 902 N N . ASN A 1 118 ? 25.102 -8.619 -4.286 1.00 57.44 118 ASN A N 1
ATOM 903 C CA . ASN A 1 118 ? 24.936 -7.247 -4.777 1.00 57.44 118 ASN A CA 1
ATOM 904 C C . ASN A 1 118 ? 23.516 -6.937 -5.275 1.00 57.44 118 ASN A C 1
ATOM 906 O O . ASN A 1 118 ? 23.292 -5.907 -5.914 1.00 57.44 118 ASN A O 1
ATOM 910 N N . LYS A 1 119 ? 22.549 -7.832 -5.051 1.00 66.25 119 LYS A N 1
ATOM 911 C CA . LYS A 1 119 ? 21.172 -7.605 -5.493 1.00 66.25 119 LYS A CA 1
ATOM 912 C C . LYS A 1 119 ? 20.456 -6.705 -4.494 1.00 66.25 119 LYS A C 1
ATOM 914 O O . LYS A 1 119 ? 20.283 -7.066 -3.332 1.00 66.25 119 LYS A O 1
ATOM 919 N N . ASP A 1 120 ? 19.981 -5.561 -4.979 1.00 76.38 120 ASP A N 1
ATOM 920 C CA . ASP A 1 120 ? 19.072 -4.699 -4.225 1.00 76.38 120 ASP A CA 1
ATOM 921 C C . ASP A 1 120 ? 17.913 -5.525 -3.654 1.00 76.38 120 ASP A C 1
ATOM 923 O O . ASP A 1 120 ? 17.452 -6.497 -4.256 1.00 76.38 120 ASP A O 1
ATOM 927 N N . HIS A 1 121 ? 17.420 -5.162 -2.480 1.00 87.94 121 HIS A N 1
ATOM 928 C CA . HIS A 1 121 ? 16.228 -5.791 -1.929 1.00 87.94 121 HIS A CA 1
ATOM 929 C C . HIS A 1 121 ? 14.977 -5.125 -2.499 1.00 87.94 121 HIS A C 1
ATOM 931 O O . HIS A 1 121 ? 14.921 -3.901 -2.661 1.00 87.94 121 HIS A O 1
ATOM 937 N N . ALA A 1 122 ? 13.950 -5.929 -2.765 1.00 91.94 122 ALA A N 1
ATOM 938 C CA . ALA A 1 122 ? 12.663 -5.431 -3.218 1.00 91.94 122 ALA A CA 1
ATOM 939 C C . ALA A 1 122 ? 11.802 -5.059 -2.007 1.00 91.94 122 ALA A C 1
ATOM 941 O O . ALA A 1 122 ? 11.579 -5.875 -1.114 1.00 91.94 122 ALA A O 1
ATOM 942 N N . LEU A 1 123 ? 11.296 -3.826 -1.990 1.00 94.38 123 LEU A N 1
ATOM 943 C CA . LEU A 1 123 ? 10.401 -3.334 -0.951 1.00 94.38 123 LEU A CA 1
ATOM 944 C C . LEU A 1 123 ? 9.097 -2.834 -1.575 1.00 94.38 123 LEU A C 1
ATOM 946 O O . LEU A 1 123 ? 9.105 -2.100 -2.566 1.00 94.38 123 LEU A O 1
ATOM 950 N N . PHE A 1 124 ? 7.974 -3.176 -0.957 1.00 97.44 124 PHE A N 1
ATOM 951 C CA . PHE A 1 124 ? 6.679 -2.605 -1.296 1.00 97.44 124 PHE A CA 1
ATOM 952 C C . PHE A 1 124 ? 5.854 -2.401 -0.033 1.00 97.44 124 PHE A C 1
ATOM 954 O O . PHE A 1 124 ? 5.722 -3.309 0.785 1.00 97.44 124 PHE A O 1
ATOM 961 N N . VAL A 1 125 ? 5.302 -1.206 0.132 1.00 98.38 125 VAL A N 1
ATOM 962 C CA . VAL A 1 125 ? 4.313 -0.930 1.177 1.00 98.38 125 VAL A CA 1
ATOM 963 C C . VAL A 1 125 ? 2.969 -0.670 0.533 1.00 98.38 125 VAL A C 1
ATOM 965 O O . VAL A 1 125 ? 2.915 -0.068 -0.542 1.00 98.38 125 VAL A O 1
ATOM 968 N N . ALA A 1 126 ? 1.895 -1.109 1.177 1.00 98.50 126 ALA A N 1
ATOM 969 C CA . ALA A 1 126 ? 0.551 -0.885 0.676 1.00 98.50 126 ALA A CA 1
ATOM 970 C C . ALA A 1 126 ? -0.497 -0.888 1.781 1.00 98.50 126 ALA A C 1
ATOM 972 O O . ALA A 1 126 ? -0.281 -1.458 2.847 1.00 98.50 126 ALA A O 1
ATOM 973 N N . TYR A 1 127 ? -1.643 -0.281 1.497 1.00 98.56 127 TYR A N 1
ATOM 974 C CA . TYR A 1 127 ? -2.857 -0.443 2.282 1.00 98.56 127 TYR A CA 1
ATOM 975 C C . TYR A 1 127 ? -4.080 -0.531 1.374 1.00 98.56 127 TYR A C 1
ATOM 977 O O . TYR A 1 127 ? -4.059 -0.080 0.221 1.00 98.56 127 TYR A O 1
ATOM 985 N N . ALA A 1 128 ? -5.143 -1.125 1.905 1.00 97.88 128 ALA A N 1
ATOM 986 C CA . ALA A 1 128 ? -6.400 -1.296 1.198 1.00 97.88 128 ALA A CA 1
ATOM 987 C C . ALA A 1 128 ? -7.586 -1.506 2.170 1.00 97.88 128 ALA A C 1
ATOM 989 O O . ALA A 1 128 ? -7.372 -1.928 3.311 1.00 97.88 128 ALA A O 1
ATOM 990 N N . PRO A 1 129 ? -8.829 -1.249 1.722 1.00 97.25 129 PRO A N 1
ATOM 991 C CA . PRO A 1 129 ? -9.154 -0.605 0.450 1.00 97.25 129 PRO A CA 1
ATOM 992 C C . PRO A 1 129 ? -8.788 0.892 0.471 1.00 97.25 129 PRO A C 1
ATOM 994 O O . PRO A 1 129 ? -8.843 1.544 1.508 1.00 97.25 129 PRO A O 1
ATOM 997 N N . ALA A 1 130 ? -8.361 1.428 -0.669 1.00 97.31 130 ALA A N 1
ATOM 998 C CA . ALA A 1 130 ? -8.080 2.851 -0.861 1.00 97.31 130 ALA A CA 1
ATOM 999 C C . ALA A 1 130 ? -9.229 3.510 -1.631 1.00 97.31 130 ALA A C 1
ATOM 1001 O O . ALA A 1 130 ? -9.812 2.887 -2.518 1.00 97.31 130 ALA A O 1
ATOM 1002 N N . GLN A 1 131 ? -9.536 4.774 -1.330 1.00 95.50 131 GLN A N 1
ATOM 1003 C CA . GLN A 1 131 ? -10.601 5.546 -1.989 1.00 95.50 131 GLN A CA 1
ATOM 1004 C C . GLN A 1 131 ? -11.986 4.864 -1.986 1.00 95.50 131 GLN A C 1
ATOM 1006 O O . GLN A 1 131 ? -12.816 5.152 -2.853 1.00 95.50 131 GLN A O 1
ATOM 1011 N N . HIS A 1 132 ? -12.244 3.941 -1.056 1.00 93.75 132 HIS A N 1
ATOM 1012 C CA . HIS A 1 132 ? -13.533 3.262 -0.970 1.00 93.75 132 HIS A CA 1
ATOM 1013 C C . HIS A 1 132 ? -14.564 4.178 -0.290 1.00 93.75 132 HIS A C 1
ATOM 1015 O O . HIS A 1 132 ? -14.230 4.838 0.694 1.00 93.75 132 HIS A O 1
ATOM 1021 N N . PRO A 1 133 ? -15.812 4.252 -0.785 1.00 88.38 133 PRO A N 1
ATOM 1022 C CA . PRO A 1 133 ? -16.784 5.238 -0.307 1.00 88.38 133 PRO A CA 1
ATOM 1023 C C . PRO A 1 133 ? -17.280 4.998 1.126 1.00 88.38 133 PRO A C 1
ATOM 1025 O O . PRO A 1 133 ? -17.725 5.943 1.771 1.00 88.38 133 PRO A O 1
ATOM 1028 N N . THR A 1 134 ? -17.251 3.752 1.610 1.00 88.69 134 THR A N 1
ATOM 1029 C CA . THR A 1 134 ? -17.899 3.358 2.880 1.00 88.69 134 THR A CA 1
ATOM 1030 C C . THR A 1 134 ? -17.038 2.504 3.805 1.00 88.69 134 THR A C 1
ATOM 1032 O O . THR A 1 134 ? -17.419 2.279 4.949 1.00 88.69 134 THR A O 1
ATOM 1035 N N . ILE A 1 135 ? -15.894 2.014 3.329 1.00 90.25 135 ILE A N 1
ATOM 1036 C CA . ILE A 1 135 ? -15.045 1.074 4.065 1.00 90.25 135 ILE A CA 1
ATOM 1037 C C . ILE A 1 135 ? -13.692 1.753 4.180 1.00 90.25 135 ILE A C 1
ATOM 1039 O O . ILE A 1 135 ? -13.038 2.003 3.172 1.00 90.25 135 ILE A O 1
ATOM 1043 N N . GLU A 1 136 ? -13.301 2.099 5.400 1.00 93.38 136 GLU A N 1
ATOM 1044 C CA . GLU A 1 136 ? -11.965 2.637 5.663 1.00 93.38 136 GLU A CA 1
ATOM 1045 C C . GLU A 1 136 ? -10.897 1.561 5.383 1.00 93.38 136 GLU A C 1
ATOM 1047 O O . GLU A 1 136 ? -11.225 0.371 5.340 1.00 93.38 136 GLU A O 1
ATOM 1052 N N . PRO A 1 137 ? -9.614 1.918 5.210 1.00 96.00 137 PRO A N 1
ATOM 1053 C CA . PRO A 1 137 ? -8.547 0.933 5.067 1.00 96.00 137 PRO A CA 1
ATOM 1054 C C . PRO A 1 137 ? -8.556 -0.100 6.205 1.00 96.00 137 PRO A C 1
ATOM 1056 O O . PRO A 1 137 ? -8.504 0.260 7.378 1.00 96.00 137 PRO A O 1
ATOM 1059 N N . GLN A 1 138 ? -8.606 -1.388 5.862 1.00 95.56 138 GLN A N 1
ATOM 1060 C CA . GLN A 1 138 ? -8.683 -2.478 6.844 1.00 95.56 138 GLN A CA 1
ATOM 1061 C C . GLN A 1 138 ? -7.328 -3.161 7.061 1.00 95.56 138 GLN A C 1
ATOM 1063 O O . GLN A 1 138 ? -7.100 -3.781 8.096 1.00 95.56 138 GLN A O 1
ATOM 1068 N N . ILE A 1 139 ? -6.404 -3.043 6.101 1.00 96.62 139 ILE A N 1
ATOM 1069 C CA . ILE A 1 139 ? -5.086 -3.676 6.169 1.00 96.62 139 ILE A CA 1
ATOM 1070 C C . ILE A 1 139 ? -3.990 -2.754 5.639 1.00 96.62 139 ILE A C 1
ATOM 1072 O O . ILE A 1 139 ? -4.162 -2.071 4.630 1.00 96.62 139 ILE A O 1
ATOM 1076 N N . ALA A 1 140 ? -2.835 -2.779 6.308 1.00 97.88 140 ALA A N 1
ATOM 1077 C CA . ALA A 1 140 ? -1.589 -2.176 5.851 1.00 97.88 140 ALA A CA 1
ATOM 1078 C C . ALA A 1 140 ? -0.457 -3.211 5.916 1.00 97.88 140 ALA A C 1
ATOM 1080 O O . ALA A 1 140 ? -0.275 -3.889 6.928 1.00 97.88 140 ALA A O 1
ATOM 1081 N N . VAL A 1 141 ? 0.323 -3.317 4.843 1.00 97.81 141 VAL A N 1
ATOM 1082 C CA . VAL A 1 141 ? 1.396 -4.303 4.681 1.00 97.81 141 VAL A CA 1
ATOM 1083 C C . VAL A 1 141 ? 2.711 -3.626 4.307 1.00 97.81 141 VAL A C 1
ATOM 1085 O O . VAL A 1 141 ? 2.744 -2.633 3.579 1.00 97.81 141 VAL A O 1
ATOM 1088 N N . ALA A 1 142 ? 3.815 -4.203 4.777 1.00 97.50 142 ALA A N 1
ATOM 1089 C CA . ALA A 1 142 ? 5.155 -3.906 4.290 1.00 97.50 142 ALA A CA 1
ATOM 1090 C C . ALA A 1 142 ? 5.839 -5.218 3.913 1.00 97.50 142 ALA A C 1
ATOM 1092 O O . ALA A 1 142 ? 6.151 -6.034 4.780 1.00 97.50 142 ALA A O 1
ATOM 1093 N N . VAL A 1 143 ? 6.072 -5.402 2.619 1.00 96.88 143 VAL A N 1
ATOM 1094 C CA . VAL A 1 143 ? 6.714 -6.583 2.050 1.00 96.88 143 VAL A CA 1
ATOM 1095 C C . VAL A 1 143 ? 8.155 -6.250 1.719 1.00 96.88 143 VAL A C 1
ATOM 1097 O O . VAL A 1 143 ? 8.435 -5.279 1.018 1.00 96.88 143 VAL A O 1
ATOM 1100 N N . PHE A 1 144 ? 9.062 -7.076 2.222 1.00 94.38 144 PHE A N 1
ATOM 1101 C CA . PHE A 1 144 ? 10.490 -6.996 1.968 1.00 94.38 144 PHE A CA 1
ATOM 1102 C C . PHE A 1 144 ? 10.960 -8.355 1.461 1.00 94.38 144 PHE A C 1
ATOM 1104 O O . PHE A 1 144 ? 10.784 -9.359 2.149 1.00 94.38 144 PHE A O 1
ATOM 1111 N N . VAL A 1 145 ? 11.524 -8.376 0.257 1.00 91.81 145 VAL A N 1
ATOM 1112 C CA . VAL A 1 145 ? 12.080 -9.573 -0.373 1.00 91.81 145 VAL A CA 1
ATOM 1113 C C . VAL A 1 145 ? 13.577 -9.359 -0.547 1.00 91.81 145 VAL A C 1
ATOM 1115 O O . VAL A 1 145 ? 14.014 -8.494 -1.316 1.00 91.81 145 VAL A O 1
ATOM 1118 N N . GLU A 1 146 ? 14.359 -10.144 0.189 1.00 89.56 146 GLU A N 1
ATOM 1119 C CA . GLU A 1 146 ? 15.817 -10.146 0.092 1.00 89.56 146 GLU A CA 1
ATOM 1120 C C . GLU A 1 146 ? 16.250 -10.500 -1.330 1.00 89.56 146 GLU A C 1
ATOM 1122 O O . GLU A 1 146 ? 15.679 -11.379 -1.974 1.00 89.56 146 GLU A O 1
ATOM 1127 N N . ASN A 1 147 ? 17.240 -9.766 -1.835 1.00 83.50 147 ASN A N 1
ATOM 1128 C CA . ASN A 1 147 ? 17.806 -9.919 -3.181 1.00 83.50 147 ASN A CA 1
ATOM 1129 C C . ASN A 1 147 ? 16.772 -9.870 -4.330 1.00 83.50 147 ASN A C 1
ATOM 1131 O O . ASN A 1 147 ? 17.037 -10.354 -5.431 1.00 83.50 147 ASN A O 1
ATOM 1135 N N . GLY A 1 148 ? 15.594 -9.279 -4.086 1.00 79.38 148 GLY A N 1
ATOM 1136 C CA . GLY A 1 148 ? 14.477 -9.241 -5.035 1.00 79.38 148 GLY A CA 1
ATOM 1137 C C . GLY A 1 148 ? 14.559 -8.150 -6.111 1.00 79.38 148 GLY A C 1
ATOM 1138 O O . GLY A 1 148 ? 13.777 -8.176 -7.055 1.00 79.38 148 GLY A O 1
ATOM 1139 N N . GLN A 1 149 ? 15.483 -7.194 -5.988 1.00 81.50 149 GLN A N 1
ATOM 1140 C CA . GLN A 1 149 ? 15.724 -6.030 -6.854 1.00 81.50 149 GLN A CA 1
ATOM 1141 C C . GLN A 1 149 ? 14.515 -5.093 -7.018 1.00 81.50 149 GLN A C 1
ATOM 1143 O O . GLN A 1 149 ? 14.473 -3.986 -6.482 1.00 81.50 149 GLN A O 1
ATOM 1148 N N . HIS A 1 150 ? 13.498 -5.530 -7.755 1.00 83.62 150 HIS A N 1
ATOM 1149 C CA . HIS A 1 150 ? 12.403 -4.692 -8.219 1.00 83.62 150 HIS A CA 1
ATOM 1150 C C . HIS A 1 150 ? 11.228 -4.698 -7.234 1.00 83.62 150 HIS A C 1
ATOM 1152 O O . HIS A 1 150 ? 10.358 -5.564 -7.284 1.00 83.62 150 HIS A O 1
ATOM 1158 N N . GLY A 1 151 ? 11.142 -3.674 -6.378 1.00 85.19 151 GLY A N 1
ATOM 1159 C CA . GLY A 1 151 ? 10.048 -3.514 -5.408 1.00 85.19 151 GLY A CA 1
ATOM 1160 C C . GLY A 1 151 ? 8.643 -3.666 -6.006 1.00 85.19 151 GLY A C 1
ATOM 1161 O O . GLY A 1 151 ? 7.807 -4.368 -5.448 1.00 85.19 151 GLY A O 1
ATOM 1162 N N . SER A 1 152 ? 8.389 -3.062 -7.170 1.00 89.94 152 SER A N 1
ATOM 1163 C CA . SER A 1 152 ? 7.070 -3.114 -7.814 1.00 89.94 152 SER A CA 1
ATOM 1164 C C . SER A 1 152 ? 6.695 -4.485 -8.375 1.00 89.94 152 SER A C 1
ATOM 1166 O O . SER A 1 152 ? 5.557 -4.896 -8.202 1.00 89.94 152 SER A O 1
ATOM 1168 N N . SER A 1 153 ? 7.604 -5.165 -9.080 1.00 92.56 153 SER A N 1
ATOM 1169 C CA . SER A 1 153 ? 7.294 -6.415 -9.790 1.00 92.56 153 SER A CA 1
ATOM 1170 C C . SER A 1 153 ? 7.565 -7.672 -8.966 1.00 92.56 153 SER A C 1
ATOM 1172 O O . SER A 1 153 ? 7.085 -8.738 -9.335 1.00 92.56 153 SER A O 1
ATOM 1174 N N . VAL A 1 154 ? 8.290 -7.557 -7.848 1.00 94.69 154 VAL A N 1
ATOM 1175 C CA . VAL A 1 154 ? 8.587 -8.679 -6.944 1.00 94.69 154 VAL A CA 1
ATOM 1176 C C . VAL A 1 154 ? 7.817 -8.553 -5.632 1.00 94.69 154 VAL A C 1
ATOM 1178 O O . VAL A 1 154 ? 7.018 -9.425 -5.306 1.00 94.69 154 VAL A O 1
ATOM 1181 N N . ALA A 1 155 ? 7.995 -7.460 -4.885 1.00 96.12 155 ALA A N 1
ATOM 1182 C CA . ALA A 1 155 ? 7.312 -7.283 -3.599 1.00 96.12 155 ALA A CA 1
ATOM 1183 C C . ALA A 1 155 ? 5.845 -6.823 -3.754 1.00 96.12 155 ALA A C 1
ATOM 1185 O O . ALA A 1 155 ? 5.013 -7.137 -2.906 1.00 96.12 155 ALA A O 1
ATOM 1186 N N . GLY A 1 156 ? 5.510 -6.124 -4.845 1.00 97.12 156 GLY A N 1
ATOM 1187 C CA . GLY A 1 156 ? 4.150 -5.669 -5.155 1.00 97.12 156 GLY A CA 1
ATOM 1188 C C . GLY A 1 156 ? 3.117 -6.800 -5.274 1.00 97.12 156 GLY A C 1
ATOM 1189 O O . GLY A 1 156 ? 2.129 -6.767 -4.539 1.00 97.12 156 GLY A O 1
ATOM 1190 N N . PRO A 1 157 ? 3.332 -7.826 -6.122 1.00 97.44 157 PRO A N 1
ATOM 1191 C CA . PRO A 1 157 ? 2.412 -8.961 -6.236 1.00 97.44 157 PRO A CA 1
ATOM 1192 C C . PRO A 1 157 ? 2.229 -9.733 -4.926 1.00 97.44 157 PRO A C 1
ATOM 1194 O O . PRO A 1 157 ? 1.121 -10.156 -4.613 1.00 97.44 157 PRO A O 1
ATOM 1197 N N . VAL A 1 158 ? 3.289 -9.861 -4.119 1.00 97.75 158 VAL A N 1
ATOM 1198 C CA . VAL A 1 158 ? 3.203 -10.479 -2.786 1.00 97.75 158 VAL A CA 1
ATOM 1199 C C . VAL A 1 158 ? 2.322 -9.642 -1.855 1.00 97.75 158 VAL A C 1
ATOM 1201 O O . VAL A 1 158 ? 1.479 -10.193 -1.153 1.00 97.75 158 VAL A O 1
ATOM 1204 N N . ALA A 1 159 ? 2.467 -8.313 -1.873 1.00 97.94 159 ALA A N 1
ATOM 1205 C CA . ALA A 1 159 ? 1.603 -7.425 -1.099 1.00 97.94 159 ALA A CA 1
ATOM 1206 C C . ALA A 1 159 ? 0.134 -7.560 -1.523 1.00 97.94 159 ALA A C 1
ATOM 1208 O O . ALA A 1 159 ? -0.731 -7.663 -0.658 1.00 97.94 159 ALA A O 1
ATOM 1209 N N . LYS A 1 160 ? -0.142 -7.620 -2.834 1.00 97.44 160 LYS A N 1
ATOM 1210 C CA . LYS A 1 160 ? -1.494 -7.869 -3.352 1.00 97.44 160 LYS A CA 1
ATOM 1211 C C . LYS A 1 160 ? -2.048 -9.207 -2.870 1.00 97.44 160 LYS A C 1
ATOM 1213 O O . LYS A 1 160 ? -3.145 -9.215 -2.337 1.00 97.44 160 LYS A O 1
ATOM 1218 N N . ALA A 1 161 ? -1.292 -10.299 -2.970 1.00 97.00 161 ALA A N 1
ATOM 1219 C CA . ALA A 1 161 ? -1.765 -11.617 -2.544 1.00 97.00 161 ALA A CA 1
ATOM 1220 C C . ALA A 1 161 ? -2.154 -11.660 -1.052 1.00 97.00 161 ALA A C 1
ATOM 1222 O O . ALA A 1 161 ? -3.171 -12.247 -0.691 1.00 97.00 161 ALA A O 1
ATOM 1223 N N . VAL A 1 162 ? -1.376 -11.001 -0.182 1.00 97.62 162 VAL A N 1
ATOM 1224 C CA . VAL A 1 162 ? -1.709 -10.882 1.250 1.00 97.62 162 VAL A CA 1
ATOM 1225 C C . VAL A 1 162 ? -2.987 -10.070 1.457 1.00 97.62 162 VAL A C 1
ATOM 1227 O O . VAL A 1 162 ? -3.821 -10.439 2.279 1.00 97.62 162 VAL A O 1
ATOM 1230 N N . ILE A 1 163 ? -3.144 -8.967 0.724 1.00 97.00 163 ILE A N 1
ATOM 1231 C CA . ILE A 1 163 ? -4.330 -8.116 0.827 1.00 97.00 163 ILE A CA 1
ATOM 1232 C C . ILE A 1 163 ? -5.564 -8.840 0.281 1.00 97.00 163 ILE A C 1
ATOM 1234 O O . ILE A 1 163 ? -6.594 -8.795 0.941 1.00 97.00 163 ILE A O 1
ATOM 1238 N N . ASP A 1 164 ? -5.467 -9.538 -0.852 1.00 95.12 164 ASP A N 1
ATOM 1239 C CA . ASP A 1 164 ? -6.557 -10.343 -1.414 1.00 95.12 164 ASP A CA 1
ATOM 1240 C C . ASP A 1 164 ? -7.039 -11.372 -0.391 1.00 95.12 164 ASP A C 1
ATOM 1242 O O . ASP A 1 164 ? -8.226 -11.430 -0.087 1.00 95.12 164 ASP A O 1
ATOM 1246 N N . SER A 1 165 ? -6.104 -12.116 0.207 1.00 93.88 165 SER A N 1
ATOM 1247 C CA . SER A 1 165 ? -6.413 -13.135 1.213 1.00 93.88 165 SER A CA 1
ATOM 1248 C C . SER A 1 165 ? -7.078 -12.579 2.474 1.00 93.88 165 SER A C 1
ATOM 1250 O O . SER A 1 165 ? -7.681 -13.351 3.209 1.00 93.88 165 SER A O 1
ATOM 1252 N N . TYR A 1 166 ? -6.923 -11.289 2.774 1.00 93.19 166 TYR A N 1
ATOM 1253 C CA . TYR A 1 166 ? -7.552 -10.663 3.937 1.00 93.19 166 TYR A CA 1
ATOM 1254 C C . TYR A 1 166 ? -8.862 -9.959 3.576 1.00 93.19 166 TYR A C 1
ATOM 1256 O O . TYR A 1 166 ? -9.828 -10.021 4.329 1.00 93.19 166 TYR A O 1
ATOM 1264 N N . LEU A 1 167 ? -8.888 -9.252 2.445 1.00 90.69 167 LEU A N 1
ATOM 1265 C CA . LEU A 1 167 ? -9.995 -8.387 2.066 1.00 90.69 167 LEU A CA 1
ATOM 1266 C C . LEU A 1 167 ? -11.085 -9.094 1.290 1.00 90.69 167 LEU A C 1
ATOM 1268 O O . LEU A 1 167 ? -12.216 -8.660 1.422 1.00 90.69 167 LEU A O 1
ATOM 1272 N N . LEU A 1 168 ? -10.800 -10.105 0.468 1.00 86.19 168 LEU A N 1
ATOM 1273 C CA . LEU A 1 168 ? -11.860 -10.710 -0.343 1.00 86.19 168 LEU A CA 1
ATOM 1274 C C . LEU A 1 168 ? -12.891 -11.410 0.544 1.00 86.19 168 LEU A C 1
ATOM 1276 O O . LEU A 1 168 ? -14.074 -11.141 0.383 1.00 86.19 168 LEU A O 1
ATOM 1280 N N . ASP A 1 169 ? -12.455 -12.135 1.575 1.00 77.12 169 ASP A N 1
ATOM 1281 C CA . ASP A 1 169 ? -13.353 -12.707 2.588 1.00 77.12 169 ASP A CA 1
ATOM 1282 C C . ASP A 1 169 ? -14.180 -11.623 3.301 1.00 77.12 169 ASP A C 1
ATOM 1284 O O . ASP A 1 169 ? -15.350 -11.827 3.609 1.00 77.12 169 ASP A O 1
ATOM 1288 N N . ILE A 1 170 ? -13.584 -10.451 3.552 1.00 71.62 170 ILE A N 1
ATOM 1289 C CA . ILE A 1 170 ? -14.267 -9.303 4.160 1.00 71.62 170 ILE A CA 1
ATOM 1290 C C . ILE A 1 170 ? -15.257 -8.680 3.168 1.00 71.62 170 ILE A C 1
ATOM 1292 O O . ILE A 1 170 ? -16.375 -8.378 3.545 1.00 71.62 170 ILE A O 1
ATOM 1296 N N . LEU A 1 171 ? -14.885 -8.484 1.907 1.00 68.75 171 LEU A N 1
ATOM 1297 C CA . LEU A 1 171 ? -15.703 -7.812 0.892 1.00 68.75 171 LEU A CA 1
ATOM 1298 C C . LEU A 1 171 ? -16.819 -8.707 0.334 1.00 68.75 171 LEU A C 1
ATOM 1300 O O . LEU A 1 171 ? -17.829 -8.183 -0.130 1.00 68.75 171 LEU A O 1
ATOM 1304 N N . GLU A 1 172 ? -16.658 -10.031 0.385 1.00 66.69 172 GLU A N 1
ATOM 1305 C CA . GLU A 1 172 ? -17.725 -11.002 0.113 1.00 66.69 172 GLU A CA 1
ATOM 1306 C C . GLU A 1 172 ? -18.799 -11.006 1.209 1.00 66.69 172 GLU A C 1
ATOM 1308 O O . GLU A 1 172 ? -19.943 -11.392 0.954 1.00 66.69 172 GLU A O 1
ATOM 1313 N N . ILE A 1 173 ? -18.478 -10.518 2.414 1.00 57.12 173 ILE A N 1
ATOM 1314 C CA . ILE A 1 173 ? -19.502 -10.108 3.370 1.00 57.12 173 ILE A CA 1
ATOM 1315 C C . ILE A 1 173 ? -20.128 -8.840 2.793 1.00 57.12 173 ILE A C 1
ATOM 1317 O O . ILE A 1 173 ? -19.531 -7.764 2.819 1.00 57.12 173 ILE A O 1
ATOM 1321 N N . ASP A 1 174 ? -21.337 -8.968 2.246 1.00 53.38 174 ASP A N 1
ATOM 1322 C CA . ASP A 1 174 ? -22.086 -7.838 1.707 1.00 53.38 174 ASP A CA 1
ATOM 1323 C C . ASP A 1 174 ? -22.419 -6.847 2.837 1.00 53.38 174 ASP A C 1
ATOM 1325 O O . ASP A 1 174 ? -23.465 -6.903 3.484 1.00 53.38 174 ASP A O 1
ATOM 1329 N N . PHE A 1 175 ? -21.501 -5.914 3.098 1.00 55.50 175 PHE A N 1
ATOM 1330 C CA . PHE A 1 175 ? -21.702 -4.845 4.071 1.00 55.50 175 PHE A CA 1
ATOM 1331 C C . PHE A 1 175 ? -22.838 -3.903 3.660 1.00 55.50 175 PHE A C 1
ATOM 1333 O O . PHE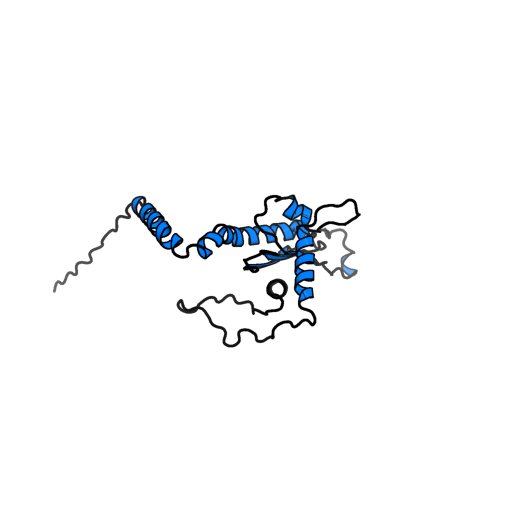 A 1 175 ? -23.396 -3.207 4.507 1.00 55.50 175 PHE A O 1
ATOM 1340 N N . THR A 1 176 ? -23.216 -3.902 2.379 1.00 47.31 176 THR A N 1
ATOM 1341 C CA . THR A 1 176 ? -24.406 -3.215 1.871 1.00 47.31 176 THR A CA 1
ATOM 1342 C C . THR A 1 176 ? -25.668 -3.907 2.380 1.00 47.31 176 THR A C 1
ATOM 1344 O O . THR A 1 176 ? -26.564 -3.223 2.880 1.00 47.31 176 THR A O 1
ATOM 1347 N N . ALA A 1 177 ? -25.711 -5.243 2.342 1.00 50.62 177 ALA A N 1
ATOM 1348 C CA . ALA A 1 177 ? -26.770 -6.045 2.954 1.00 50.62 177 ALA A CA 1
ATOM 1349 C C . ALA A 1 177 ? -26.779 -5.906 4.483 1.00 50.62 177 ALA A C 1
ATOM 1351 O O . ALA A 1 177 ? -27.840 -5.685 5.050 1.00 50.62 177 ALA A O 1
ATOM 1352 N N . LEU A 1 178 ? -25.624 -5.908 5.160 1.00 49.25 178 LEU A N 1
ATOM 1353 C CA . LEU A 1 178 ? -25.560 -5.704 6.620 1.00 49.25 178 LEU A CA 1
ATOM 1354 C C . L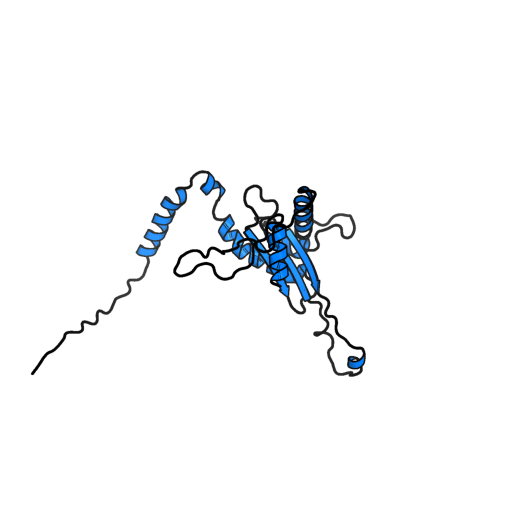EU A 1 178 ? -26.044 -4.318 7.068 1.00 49.25 178 LEU A C 1
ATOM 1356 O O . LEU A 1 178 ? -26.585 -4.172 8.162 1.00 49.25 178 LEU A O 1
ATOM 1360 N N . ALA A 1 179 ? -25.846 -3.292 6.237 1.00 55.88 179 ALA A N 1
ATOM 1361 C CA . ALA A 1 179 ? -26.343 -1.945 6.502 1.00 55.88 179 ALA A CA 1
ATOM 1362 C C . ALA A 1 179 ? -27.849 -1.795 6.217 1.00 55.88 179 ALA A C 1
ATOM 1364 O O . ALA A 1 179 ? -28.473 -0.871 6.741 1.00 55.88 179 ALA A O 1
ATOM 1365 N N . THR A 1 180 ? -28.429 -2.669 5.387 1.00 57.94 180 THR A N 1
ATOM 1366 C CA . THR A 1 180 ? -29.861 -2.650 5.040 1.00 57.94 180 THR A CA 1
ATOM 1367 C C . THR A 1 180 ? -30.700 -3.646 5.842 1.00 57.94 180 THR A C 1
ATOM 1369 O O . THR A 1 180 ? -31.875 -3.364 6.069 1.00 57.94 180 THR A O 1
ATOM 1372 N N . ASP A 1 181 ? -30.112 -4.743 6.324 1.00 59.47 181 ASP A N 1
ATOM 1373 C CA . ASP A 1 181 ? -30.740 -5.736 7.198 1.00 59.47 181 ASP A CA 1
ATOM 1374 C C . ASP A 1 181 ? -29.696 -6.448 8.098 1.00 59.47 181 ASP A C 1
ATOM 1376 O O . ASP A 1 181 ? -29.093 -7.452 7.704 1.00 59.47 181 ASP A O 1
ATOM 1380 N N . PRO A 1 182 ? -29.466 -5.947 9.327 1.00 57.31 182 PRO A N 1
ATOM 1381 C CA . PRO A 1 182 ? -28.505 -6.522 10.271 1.00 57.31 182 PRO A CA 1
ATOM 1382 C C . PRO A 1 182 ? -28.830 -7.956 10.725 1.00 57.31 182 PRO A C 1
ATOM 1384 O O . PRO A 1 182 ? -27.938 -8.650 11.217 1.00 57.31 182 PRO A O 1
ATOM 1387 N N . ASP A 1 183 ? -30.080 -8.408 10.568 1.00 59.56 183 ASP A N 1
ATOM 1388 C CA . ASP A 1 183 ? -30.554 -9.713 11.047 1.00 59.56 183 ASP A CA 1
ATOM 1389 C C . ASP A 1 183 ? -30.456 -10.820 9.980 1.00 59.56 183 ASP A C 1
ATOM 1391 O O . ASP A 1 183 ? -30.642 -12.002 10.291 1.00 59.56 183 ASP A O 1
ATOM 1395 N N . ALA A 1 184 ? -30.096 -10.484 8.734 1.00 56.97 184 ALA A N 1
ATOM 1396 C CA . ALA A 1 184 ? -30.026 -11.434 7.620 1.00 56.97 184 ALA A CA 1
ATOM 1397 C C . ALA A 1 184 ? -29.098 -12.638 7.909 1.00 56.97 184 ALA A C 1
ATOM 1399 O O . ALA A 1 184 ? -29.427 -13.780 7.573 1.00 56.97 184 ALA A O 1
ATOM 1400 N N . LEU A 1 185 ? -27.992 -12.422 8.635 1.00 48.78 185 LEU A N 1
ATOM 1401 C CA . LEU A 1 185 ? -27.035 -13.476 9.007 1.00 48.78 185 LEU A CA 1
ATOM 1402 C C . LEU A 1 185 ? -27.556 -14.466 10.066 1.00 48.78 185 LEU A C 1
ATOM 1404 O O . LEU A 1 185 ? -27.076 -15.601 10.118 1.00 48.78 185 LEU A O 1
ATOM 1408 N N . LEU A 1 186 ? -28.542 -14.093 10.892 1.00 51.59 186 LEU A N 1
ATOM 1409 C CA . LEU A 1 186 ? -29.121 -15.000 11.897 1.00 51.59 186 LEU A CA 1
ATOM 1410 C C . LEU A 1 186 ? -30.016 -16.069 11.256 1.00 51.59 186 LEU A C 1
ATOM 1412 O O . LEU A 1 186 ? -30.186 -17.154 11.817 1.00 51.59 186 LEU A O 1
ATOM 1416 N N . SER A 1 187 ? -30.554 -15.779 10.069 1.00 46.31 187 SER A N 1
ATOM 1417 C CA . SER A 1 187 ? -31.412 -16.702 9.325 1.00 46.31 187 SER A CA 1
ATOM 1418 C C . SER A 1 187 ? -30.611 -17.714 8.497 1.00 46.31 187 SER A C 1
ATOM 1420 O O . SER A 1 187 ? -30.912 -18.905 8.540 1.00 46.31 187 SER A O 1
ATOM 1422 N N . GLU A 1 188 ? -29.526 -17.289 7.838 1.00 44.47 188 GLU A N 1
ATOM 1423 C CA . GLU A 1 188 ? -28.726 -18.181 6.984 1.00 44.47 188 GLU A CA 1
ATOM 1424 C C . GLU A 1 188 ? -27.696 -19.024 7.753 1.00 44.47 188 GLU A C 1
ATOM 1426 O O . GLU A 1 188 ? -27.388 -20.153 7.358 1.00 44.47 188 GLU A O 1
ATOM 1431 N N . GLY A 1 189 ? -27.176 -18.520 8.880 1.00 42.59 189 GLY A N 1
ATOM 1432 C CA . GLY A 1 189 ? -26.238 -19.265 9.728 1.00 42.59 189 GLY A CA 1
ATOM 1433 C C . GLY A 1 189 ? -26.873 -20.491 10.397 1.00 42.59 189 GLY A C 1
ATOM 1434 O O . GLY A 1 189 ? -26.223 -21.526 10.538 1.00 42.59 189 GLY A O 1
ATOM 1435 N N . SER A 1 190 ? -28.165 -20.408 10.740 1.00 46.44 190 SER A N 1
ATOM 1436 C CA . SER A 1 190 ? -28.959 -21.524 11.282 1.00 46.44 190 SER A CA 1
ATOM 1437 C C . SER A 1 190 ? -29.003 -22.713 10.320 1.00 46.44 190 SER A C 1
ATOM 1439 O O . SER A 1 190 ? -28.849 -23.862 10.736 1.00 46.44 190 SER A O 1
ATOM 1441 N N . ASP A 1 191 ? -29.187 -22.444 9.030 1.00 41.84 191 ASP A N 1
ATOM 1442 C CA . ASP A 1 191 ? -29.448 -23.493 8.048 1.00 41.84 191 ASP A CA 1
ATOM 1443 C C . ASP A 1 191 ? -28.158 -24.162 7.557 1.00 41.84 191 ASP A C 1
ATOM 1445 O O . ASP A 1 191 ? -28.140 -25.376 7.352 1.00 41.84 191 ASP A O 1
ATOM 1449 N N . ARG A 1 192 ? -27.035 -23.430 7.499 1.00 44.41 192 ARG A N 1
ATOM 1450 C CA . ARG A 1 192 ? -25.719 -24.023 7.185 1.00 44.41 192 ARG A CA 1
ATOM 1451 C C . ARG A 1 192 ? -25.166 -24.885 8.323 1.00 44.41 192 ARG A C 1
ATOM 1453 O O . ARG A 1 192 ? -24.558 -25.918 8.052 1.00 44.41 192 ARG A O 1
ATOM 1460 N N . VAL A 1 193 ? -25.404 -24.507 9.583 1.00 42.72 193 VAL A N 1
ATOM 1461 C CA . VAL A 1 193 ? -25.001 -25.314 10.751 1.00 42.72 193 VAL A CA 1
ATOM 1462 C C . VAL A 1 193 ? -25.841 -26.592 10.851 1.00 42.72 193 VAL A C 1
ATOM 1464 O O . VAL A 1 193 ? -25.286 -27.662 11.083 1.00 42.72 193 VAL A O 1
ATOM 1467 N N . ARG A 1 194 ? -27.153 -26.523 10.582 1.00 39.62 194 ARG A N 1
ATOM 1468 C CA . ARG A 1 194 ? -28.027 -27.711 10.543 1.00 39.62 194 ARG A CA 1
ATOM 1469 C C . ARG A 1 194 ? -27.628 -28.706 9.454 1.00 39.62 194 ARG A C 1
ATOM 1471 O O . ARG A 1 194 ? -27.641 -29.908 9.692 1.00 39.62 194 ARG A O 1
ATOM 1478 N N . GLN A 1 195 ? -27.227 -28.219 8.282 1.00 37.62 195 GLN A N 1
ATOM 1479 C CA . GLN A 1 195 ? -26.886 -29.082 7.149 1.00 37.62 195 GLN A CA 1
ATOM 1480 C C . GLN A 1 195 ? -25.496 -29.739 7.273 1.00 37.62 195 GLN A C 1
ATOM 1482 O O . GLN A 1 195 ? -25.248 -30.779 6.662 1.00 37.62 195 GLN A O 1
ATOM 1487 N N . ALA A 1 196 ? -24.598 -29.170 8.087 1.00 44.06 196 ALA A N 1
ATOM 1488 C CA . ALA A 1 196 ? -23.307 -29.773 8.424 1.00 44.06 196 ALA A CA 1
ATOM 1489 C C . ALA A 1 196 ? -23.426 -30.896 9.478 1.00 44.06 196 ALA A C 1
ATOM 1491 O O . ALA A 1 196 ? -22.668 -31.869 9.430 1.00 44.06 196 ALA A O 1
ATOM 1492 N N . ASP A 1 197 ? -24.399 -30.798 10.390 1.00 47.75 197 ASP A N 1
ATOM 1493 C CA . ASP A 1 197 ? -24.642 -31.803 11.436 1.00 47.75 197 ASP A CA 1
ATOM 1494 C C . ASP A 1 197 ? -25.292 -33.084 10.869 1.00 47.75 197 ASP A C 1
ATOM 1496 O O . ASP A 1 197 ? -24.980 -34.193 11.300 1.00 47.75 197 ASP A O 1
ATOM 1500 N N . GLU A 1 198 ? -26.125 -32.965 9.826 1.00 45.19 198 GLU A N 1
ATOM 1501 C CA . GLU A 1 198 ? -26.796 -34.113 9.185 1.00 45.19 198 GLU A CA 1
ATOM 1502 C C . GLU A 1 198 ? -25.864 -35.003 8.335 1.00 45.19 198 GLU A C 1
ATOM 1504 O O . GLU A 1 198 ? -26.188 -36.165 8.089 1.00 45.19 198 GLU A O 1
ATOM 1509 N N . ASN A 1 199 ? -24.698 -34.499 7.910 1.00 40.28 199 ASN A N 1
ATOM 1510 C CA . ASN A 1 199 ? -23.765 -35.205 7.015 1.00 40.28 199 ASN A CA 1
ATOM 1511 C C . ASN A 1 199 ? -22.454 -35.660 7.685 1.00 40.28 199 ASN A C 1
ATOM 1513 O O . ASN A 1 199 ? -21.527 -36.109 7.003 1.00 40.28 199 ASN A O 1
ATOM 1517 N N . SER A 1 200 ? -22.361 -35.582 9.012 1.00 37.34 200 SER A N 1
ATOM 1518 C CA . SER A 1 200 ? -21.181 -36.042 9.750 1.00 37.34 200 SER A CA 1
ATOM 1519 C C . SER A 1 200 ? -21.254 -37.554 10.038 1.00 37.34 200 SER A C 1
ATOM 1521 O O . SER A 1 200 ? -22.256 -38.024 10.580 1.00 37.34 200 SER A O 1
ATOM 1523 N N . PRO A 1 201 ? -20.221 -38.362 9.717 1.00 33.16 201 PRO A N 1
ATOM 1524 C CA . PRO A 1 201 ? -20.211 -39.776 10.074 1.00 33.16 201 PRO A CA 1
ATOM 1525 C C . PRO A 1 201 ? -20.156 -39.923 11.600 1.00 33.16 201 PRO A C 1
ATOM 1527 O O . PRO A 1 201 ? -19.259 -39.400 12.260 1.00 33.16 201 PRO A O 1
ATOM 1530 N N . SER A 1 202 ? -21.126 -40.648 12.157 1.00 33.97 202 SER A N 1
ATOM 1531 C CA . SER A 1 202 ? -21.266 -40.906 13.591 1.00 33.97 202 SER A CA 1
ATOM 1532 C C . SER A 1 202 ? -19.993 -41.525 14.178 1.00 33.97 202 SER A C 1
ATOM 1534 O O . SER A 1 202 ? -19.658 -42.677 13.889 1.00 33.97 202 SER A O 1
ATOM 1536 N N . PHE A 1 203 ? -19.299 -40.766 15.026 1.00 30.53 203 PHE A N 1
ATOM 1537 C CA . PHE A 1 203 ? -18.185 -41.255 15.830 1.00 30.53 203 PHE A CA 1
ATOM 1538 C C . PHE A 1 203 ? -18.747 -42.149 16.944 1.00 30.53 203 PHE A C 1
ATOM 1540 O O . PHE A 1 203 ? -19.430 -41.684 17.855 1.00 30.53 203 PHE A O 1
ATOM 1547 N N . VAL A 1 204 ? -18.492 -43.454 16.856 1.00 32.44 204 VAL A N 1
ATOM 1548 C CA . VAL A 1 204 ? -18.813 -44.413 17.918 1.00 32.44 204 VAL A CA 1
ATOM 1549 C C . VAL A 1 204 ? -17.893 -44.132 19.105 1.00 32.44 204 VAL A C 1
ATOM 1551 O O . VAL A 1 204 ? -16.699 -44.425 19.061 1.00 32.44 204 VAL A O 1
ATOM 1554 N N . ALA A 1 205 ? -18.445 -43.554 20.170 1.00 32.28 205 ALA A N 1
ATOM 1555 C CA . ALA A 1 205 ? -17.767 -43.443 21.453 1.00 32.28 205 ALA A CA 1
ATOM 1556 C C . ALA A 1 205 ? -17.734 -44.823 22.135 1.00 32.28 205 ALA A C 1
ATOM 1558 O O . ALA A 1 205 ? -18.771 -45.379 22.497 1.00 32.28 205 ALA A O 1
ATOM 1559 N N . LEU A 1 206 ? -16.533 -45.384 22.305 1.00 30.16 206 LEU A N 1
ATOM 1560 C CA . LEU A 1 206 ? -16.288 -46.498 23.219 1.00 30.16 206 LEU A CA 1
ATOM 1561 C C . LEU A 1 206 ? -16.421 -45.986 24.661 1.00 30.16 206 LEU A C 1
ATOM 1563 O O . LEU A 1 206 ? -15.529 -45.307 25.167 1.00 30.16 206 LEU A O 1
ATOM 1567 N N . ASN A 1 207 ? -17.525 -46.329 25.324 1.00 32.38 207 ASN A N 1
ATOM 1568 C CA . ASN A 1 207 ? -17.659 -46.195 26.772 1.00 32.38 207 ASN A CA 1
ATOM 1569 C C . ASN A 1 207 ? -16.812 -47.281 27.450 1.00 32.38 207 ASN A C 1
ATOM 1571 O O . ASN A 1 207 ? -17.120 -48.467 27.347 1.00 32.38 207 ASN A O 1
ATOM 1575 N N . ALA A 1 208 ? -15.749 -46.876 28.143 1.00 33.28 208 ALA A N 1
ATOM 1576 C CA . ALA A 1 208 ? -15.069 -47.723 29.113 1.00 33.28 208 ALA A CA 1
ATOM 1577 C C . ALA A 1 208 ? -15.716 -47.495 30.486 1.00 33.28 208 ALA A C 1
ATOM 1579 O O . ALA A 1 208 ? -15.458 -46.492 31.150 1.00 33.28 208 ALA A O 1
ATOM 1580 N N . GLU A 1 209 ? -16.585 -48.418 30.891 1.00 34.44 209 GLU A N 1
ATOM 1581 C CA . GLU A 1 209 ? -17.086 -48.512 32.260 1.00 34.44 209 GLU A CA 1
ATOM 1582 C C . GLU A 1 209 ? -15.955 -49.016 33.169 1.00 34.44 209 GLU A C 1
ATOM 1584 O O . GLU A 1 209 ? -15.378 -50.080 32.944 1.00 34.44 209 GLU A O 1
ATOM 1589 N N . HIS A 1 210 ? -15.611 -48.235 34.194 1.00 34.03 210 HIS A N 1
ATOM 1590 C CA . HIS A 1 210 ? -14.737 -48.672 35.278 1.00 34.03 210 HIS A CA 1
ATOM 1591 C C . HIS A 1 210 ? -15.621 -49.089 36.457 1.00 34.03 210 HIS A C 1
ATOM 1593 O O . HIS A 1 210 ? -15.960 -48.274 37.316 1.00 34.03 210 HIS A O 1
ATOM 1599 N N . GLU A 1 211 ? -16.039 -50.356 36.468 1.00 38.56 211 GLU A N 1
ATOM 1600 C CA . GLU A 1 211 ? -16.657 -50.970 37.641 1.00 38.56 211 GLU A CA 1
ATOM 1601 C C . GLU A 1 211 ? -15.608 -51.160 38.740 1.00 38.56 211 GLU A C 1
ATOM 1603 O O . GLU A 1 211 ? -14.586 -51.829 38.573 1.00 38.56 211 GLU A O 1
ATOM 1608 N N . GLY A 1 212 ? -15.881 -50.553 39.893 1.00 38.31 212 GLY A N 1
ATOM 1609 C CA . GLY A 1 212 ? -15.145 -50.798 41.119 1.00 38.31 212 GLY A CA 1
ATOM 1610 C C . GLY A 1 212 ? -15.468 -52.179 41.677 1.00 38.31 212 GLY A C 1
ATOM 1611 O O . GLY A 1 212 ? -16.608 -52.454 42.047 1.00 38.31 212 GLY A O 1
ATOM 1612 N N . HIS A 1 213 ? -14.442 -53.012 41.835 1.00 36.56 213 HIS A N 1
ATOM 1613 C CA . HIS A 1 213 ? -14.522 -54.220 42.646 1.00 36.56 213 HIS A CA 1
ATOM 1614 C C . HIS A 1 213 ? -13.789 -54.024 43.976 1.00 36.56 213 HIS A C 1
ATOM 1616 O O . HIS A 1 213 ? -12.568 -53.889 44.031 1.00 36.56 213 HIS A O 1
ATOM 1622 N N . ARG A 1 214 ? -14.572 -54.028 45.060 1.00 39.09 214 ARG A N 1
ATOM 1623 C CA . ARG A 1 214 ? -14.121 -54.412 46.400 1.00 39.09 214 ARG A CA 1
ATOM 1624 C C . ARG A 1 214 ? -14.102 -55.937 46.475 1.00 39.09 214 ARG A C 1
ATOM 1626 O O . ARG A 1 214 ? -15.100 -56.549 46.107 1.00 39.09 214 ARG A O 1
ATOM 1633 N N . HIS A 1 215 ? -13.043 -56.504 47.036 1.00 38.44 215 HIS A N 1
ATOM 1634 C CA . HIS A 1 215 ? -13.116 -57.710 47.854 1.00 38.44 215 HIS A CA 1
ATOM 1635 C C . HIS A 1 215 ? -11.976 -57.684 48.881 1.00 38.44 215 HIS A C 1
ATOM 1637 O O . HIS A 1 215 ? -10.838 -57.404 48.513 1.00 38.44 215 HIS A O 1
ATOM 1643 N N . ASP A 1 216 ? -12.397 -57.873 50.135 1.00 45.91 216 ASP A N 1
ATOM 1644 C CA . ASP A 1 216 ? -11.722 -58.260 51.389 1.00 45.91 216 ASP A CA 1
ATOM 1645 C C . ASP A 1 216 ? -10.187 -58.313 51.474 1.00 45.91 216 ASP A C 1
ATOM 1647 O O . ASP A 1 216 ? -9.544 -59.068 50.711 1.00 45.91 216 ASP A O 1
#